Protein AF-A0A971KI32-F1 (afdb_monomer)

Secondary structure (DSSP, 8-state):
--SSPPPP--------GGGHHHHHHHHHHH----------S-TTTSTTTSTTHHHHHHHHHHHHHHHHHHHHHHTTPPPPPGGG--GGG-----HHHHHHHHHHHHHHHHHHHHHHHHHHHHHHHHHHHHHHHHTT-GGGEEEEEE---TTHHHHHHHHHTTS-EEEEEETTEEEEEEE--

Sequence (181 aa):
MSLFTVPMRLLTAVVLEQNSSLVVQELLKLGAMDFIHVETLAPEMAAQLAKRTSTLESAKLGELRTRIEALYRQAGFPPPGSKQLDLNNLHELDVHQISNKLDTLYDDLQRLRDRQKNLSQSMLSYNELLQYARDGKMQYLDIRVGRTEGGQIETLKSRLTSYAHVLIERSNGAIVLTLRR

Structure (mmCIF, N/CA/C/O backbone):
data_AF-A0A971KI32-F1
#
_entry.id   AF-A0A971KI32-F1
#
loop_
_atom_site.group_PDB
_atom_site.id
_atom_site.type_symbol
_atom_site.label_atom_id
_atom_site.label_alt_id
_atom_site.label_comp_id
_atom_site.label_asym_id
_atom_site.label_entity_id
_atom_site.label_seq_id
_atom_site.pdbx_PDB_ins_code
_atom_site.Cartn_x
_atom_site.Cartn_y
_atom_site.Cartn_z
_atom_site.occupancy
_atom_site.B_iso_or_equiv
_atom_site.auth_seq_id
_atom_site.auth_comp_id
_atom_site.auth_asym_id
_atom_site.auth_atom_id
_atom_site.pdbx_PDB_model_num
ATOM 1 N N . MET A 1 1 ? -42.189 -8.923 14.653 1.00 42.94 1 MET A N 1
ATOM 2 C CA . MET A 1 1 ? -41.992 -7.573 14.086 1.00 42.94 1 MET A CA 1
ATOM 3 C C . MET A 1 1 ? -42.902 -6.617 14.835 1.00 42.94 1 MET A C 1
ATOM 5 O O . MET A 1 1 ? -44.111 -6.768 14.722 1.00 42.94 1 MET A O 1
ATOM 9 N N . SER A 1 2 ? -42.358 -5.705 15.644 1.00 47.12 2 SER A N 1
ATOM 10 C CA . SER A 1 2 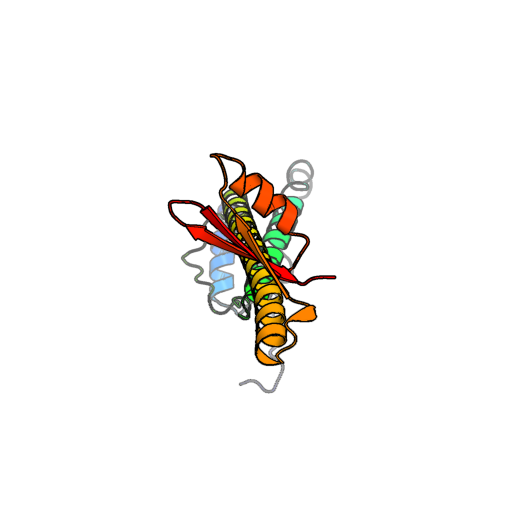? -43.158 -4.639 16.254 1.00 47.12 2 SER A CA 1
ATOM 11 C C . SER A 1 2 ? -43.150 -3.428 15.321 1.00 47.12 2 SER A C 1
ATOM 13 O O . SER A 1 2 ? -42.102 -2.862 15.036 1.00 47.12 2 SER A O 1
ATOM 15 N N . LEU A 1 3 ? -44.328 -3.040 14.834 1.00 61.25 3 LEU A N 1
ATOM 16 C CA . LEU A 1 3 ? -44.551 -1.774 14.121 1.00 61.25 3 LEU A CA 1
ATOM 17 C C . LEU A 1 3 ? -44.588 -0.559 15.075 1.00 61.25 3 LEU A C 1
ATOM 19 O O . LEU A 1 3 ? -44.774 0.569 14.633 1.00 61.25 3 LEU A O 1
ATOM 23 N N . PHE A 1 4 ? -44.400 -0.794 16.377 1.00 66.81 4 PHE A N 1
ATOM 24 C CA . PHE A 1 4 ? -44.429 0.195 17.450 1.00 66.81 4 PHE A CA 1
ATOM 25 C C . PHE A 1 4 ? -43.118 0.164 18.241 1.00 66.81 4 PHE A C 1
ATOM 27 O O . PHE A 1 4 ? -42.483 -0.892 18.360 1.00 66.81 4 PHE A O 1
ATOM 34 N N . THR A 1 5 ? -42.719 1.317 18.781 1.00 74.25 5 THR A N 1
ATOM 35 C CA . THR A 1 5 ? -41.583 1.431 19.701 1.00 74.25 5 THR A CA 1
ATOM 36 C C . THR A 1 5 ? -41.847 0.584 20.948 1.00 74.25 5 THR A C 1
ATOM 38 O O . THR A 1 5 ? -42.912 0.657 21.559 1.00 74.25 5 THR A O 1
ATOM 41 N N . VAL A 1 6 ? -40.884 -0.263 21.314 1.00 77.75 6 VAL A N 1
ATOM 42 C CA . VAL A 1 6 ? -40.950 -1.061 22.547 1.00 77.75 6 VAL A CA 1
ATOM 43 C C . VAL A 1 6 ? -40.467 -0.179 23.705 1.00 77.75 6 VAL A C 1
ATOM 45 O O . VAL A 1 6 ? -39.445 0.493 23.549 1.00 77.75 6 VAL A O 1
ATOM 48 N N . PRO A 1 7 ? -41.160 -0.144 24.859 1.00 78.25 7 PRO A N 1
ATOM 49 C CA . PRO A 1 7 ? -40.711 0.641 26.004 1.00 78.25 7 PRO A CA 1
ATOM 50 C C . PRO A 1 7 ? -39.359 0.122 26.513 1.00 78.25 7 PRO A C 1
ATOM 52 O O . PRO A 1 7 ? -39.253 -1.021 26.959 1.00 78.25 7 PRO A O 1
ATOM 55 N N . MET A 1 8 ? -38.326 0.966 26.456 1.00 80.69 8 MET A N 1
ATOM 56 C CA . MET A 1 8 ? -37.011 0.654 27.017 1.00 80.69 8 MET A CA 1
ATOM 57 C C . MET A 1 8 ? -37.027 0.767 28.544 1.00 80.69 8 MET A C 1
ATOM 59 O O . MET A 1 8 ? -37.702 1.628 29.110 1.00 80.69 8 MET A O 1
ATOM 63 N N . ARG A 1 9 ? -36.270 -0.101 29.222 1.00 80.50 9 ARG A N 1
ATOM 64 C CA . ARG A 1 9 ? -36.059 -0.048 30.675 1.00 80.50 9 ARG A CA 1
ATOM 65 C C . ARG A 1 9 ? -34.594 0.249 30.954 1.00 80.50 9 ARG A C 1
ATOM 67 O O . ARG A 1 9 ? -33.723 -0.417 30.401 1.00 80.50 9 ARG A O 1
ATOM 74 N N . LEU A 1 10 ? -34.338 1.220 31.826 1.00 77.12 10 LEU A N 1
ATOM 75 C CA . LEU A 1 10 ? -32.996 1.476 32.334 1.00 77.12 10 LEU A CA 1
ATOM 76 C C . LEU A 1 10 ? -32.614 0.347 33.299 1.00 77.12 10 LEU A C 1
ATOM 78 O O . LEU A 1 10 ? -33.337 0.082 34.260 1.00 77.12 10 LEU A O 1
ATOM 82 N N . LEU A 1 11 ? -31.492 -0.313 33.029 1.00 75.81 11 LEU A N 1
ATOM 83 C CA . LEU A 1 11 ? -30.906 -1.320 33.906 1.00 75.81 11 LEU A CA 1
ATOM 84 C C . LEU A 1 11 ? -29.580 -0.784 34.437 1.00 75.81 11 LEU A C 1
ATOM 86 O O . LEU A 1 11 ? -28.717 -0.388 33.656 1.00 75.81 11 LEU A O 1
ATOM 90 N N . THR A 1 12 ? -29.417 -0.809 35.756 1.00 74.06 12 THR A N 1
ATOM 91 C CA . THR A 1 12 ? -28.159 -0.463 36.422 1.00 74.06 12 THR A CA 1
ATOM 92 C C . THR A 1 12 ? -27.617 -1.717 37.089 1.00 74.06 12 THR A C 1
ATOM 94 O O . THR A 1 12 ? -28.310 -2.334 37.898 1.00 74.06 12 THR A O 1
ATOM 97 N N . ALA A 1 13 ? -26.389 -2.100 36.750 1.00 74.44 13 ALA A N 1
ATOM 98 C CA . ALA A 1 13 ? -25.694 -3.231 37.353 1.00 74.44 13 ALA A CA 1
ATOM 99 C C . ALA A 1 13 ? -24.404 -2.744 38.017 1.00 74.44 13 ALA A C 1
ATOM 101 O O . ALA A 1 13 ? -23.663 -1.955 37.434 1.00 74.44 13 ALA A O 1
ATOM 102 N N . VAL A 1 14 ? -24.133 -3.227 39.229 1.00 77.69 14 VAL A N 1
ATOM 103 C CA . VAL A 1 14 ? -22.856 -3.012 39.917 1.00 77.69 14 VAL A CA 1
ATOM 104 C C . VAL A 1 14 ? -22.048 -4.289 39.769 1.00 77.69 14 VAL A C 1
ATOM 106 O O . VAL A 1 14 ? -22.490 -5.360 40.183 1.00 77.69 14 VAL A O 1
ATOM 109 N N . VAL A 1 15 ? -20.881 -4.180 39.145 1.00 78.06 15 VAL A N 1
ATOM 110 C CA . VAL A 1 15 ? -20.019 -5.321 38.832 1.00 78.06 15 VAL A CA 1
ATOM 111 C C . VAL A 1 15 ? -18.657 -5.084 39.469 1.00 78.06 15 VAL A C 1
ATOM 113 O O . VAL A 1 15 ? -18.149 -3.965 39.462 1.00 78.06 15 VAL A O 1
ATOM 116 N N . LEU A 1 16 ? -18.064 -6.141 40.023 1.00 77.81 16 LEU A N 1
ATOM 117 C CA . LEU A 1 16 ? -16.678 -6.111 40.482 1.00 77.81 16 LEU A CA 1
ATOM 118 C C . LEU A 1 16 ? -15.744 -5.910 39.283 1.00 77.81 16 LEU A C 1
ATOM 120 O O . LEU A 1 16 ? -15.938 -6.535 38.242 1.00 77.81 16 LEU A O 1
ATOM 124 N N . GLU A 1 17 ? -14.702 -5.096 39.441 1.00 70.31 17 GLU A N 1
ATOM 125 C CA . GLU A 1 17 ? -13.771 -4.741 38.359 1.00 70.31 17 GLU A CA 1
ATOM 126 C C . GLU A 1 17 ? -13.158 -5.974 37.669 1.00 70.31 17 GLU A C 1
ATOM 128 O O . GLU A 1 17 ? -13.101 -6.035 36.443 1.00 70.31 17 GLU A O 1
ATOM 133 N N . GLN A 1 18 ? -12.837 -7.014 38.446 1.00 75.38 18 GLN A N 1
ATOM 134 C CA . GLN A 1 18 ? -12.298 -8.297 37.966 1.00 75.38 18 GLN A CA 1
ATOM 135 C C . GLN A 1 18 ? -13.237 -9.037 36.998 1.00 75.38 18 GLN A C 1
ATOM 137 O O . GLN A 1 18 ? -12.776 -9.765 36.125 1.00 75.38 18 GLN A O 1
ATOM 142 N N . ASN A 1 19 ? -14.550 -8.835 37.136 1.00 77.75 19 ASN A N 1
ATOM 143 C CA . ASN A 1 19 ? -15.576 -9.497 36.328 1.00 77.75 19 ASN A CA 1
ATOM 144 C C . ASN A 1 19 ? -16.170 -8.567 35.259 1.00 77.75 19 ASN A C 1
ATOM 146 O O . ASN A 1 19 ? -17.078 -8.971 34.533 1.00 77.75 19 ASN A O 1
ATOM 150 N N . SER A 1 20 ? -15.684 -7.327 35.158 1.00 74.62 20 SER A N 1
ATOM 151 C CA . SER A 1 20 ? -16.213 -6.322 34.231 1.00 74.62 20 SER A CA 1
ATOM 152 C C . SER A 1 20 ? -16.124 -6.777 32.770 1.00 74.62 20 SER A C 1
ATOM 154 O O . SER A 1 20 ? -17.117 -6.711 32.048 1.00 74.62 20 SER A O 1
ATOM 156 N N . SER A 1 21 ? -14.976 -7.316 32.352 1.00 71.38 21 SER A N 1
ATOM 157 C CA . SER A 1 21 ? -14.732 -7.804 30.989 1.00 71.38 21 SER A CA 1
ATOM 158 C C . SER A 1 21 ? -15.668 -8.953 30.606 1.00 71.38 21 SER A C 1
ATOM 160 O O . SER A 1 21 ? -16.275 -8.920 29.537 1.00 71.38 21 SER A O 1
ATOM 162 N N . LEU A 1 22 ? -15.845 -9.928 31.502 1.00 79.31 22 LEU A N 1
ATOM 163 C CA . LEU A 1 22 ? -16.739 -11.072 31.303 1.00 79.31 22 LEU A CA 1
ATOM 164 C C . LEU A 1 22 ? -18.202 -10.638 31.184 1.00 79.31 22 LEU A C 1
ATOM 166 O O . LEU A 1 22 ? -18.913 -11.089 30.287 1.00 79.31 22 LEU A O 1
ATOM 170 N N . VAL A 1 23 ? -18.653 -9.727 32.052 1.00 78.69 23 VAL A N 1
ATOM 171 C CA . VAL A 1 23 ? -20.031 -9.223 32.006 1.00 78.69 23 VAL A CA 1
ATOM 172 C C . VAL A 1 23 ? -20.277 -8.431 30.724 1.00 78.69 23 VAL A C 1
ATOM 174 O O . VAL A 1 23 ? -21.298 -8.637 30.073 1.00 78.69 23 VAL A O 1
ATOM 177 N N . VAL A 1 24 ? -19.336 -7.580 30.305 1.00 76.44 24 VAL A N 1
ATOM 178 C CA . VAL A 1 24 ? -19.445 -6.847 29.034 1.00 76.44 24 VAL A CA 1
ATOM 179 C C . VAL A 1 24 ? -19.527 -7.809 27.845 1.00 76.44 24 VAL A C 1
ATOM 181 O O . VAL A 1 24 ? -20.364 -7.605 26.969 1.00 76.44 24 VAL A O 1
ATOM 184 N N . GLN A 1 25 ? -18.728 -8.881 27.820 1.00 76.62 25 GLN A N 1
ATOM 185 C CA . GLN A 1 25 ? -18.785 -9.888 26.754 1.00 76.62 25 GLN A CA 1
ATOM 186 C C . GLN A 1 25 ? -20.151 -10.583 26.671 1.00 76.62 25 GLN A C 1
ATOM 188 O O . GLN A 1 25 ? -20.711 -10.688 25.580 1.00 76.62 25 GLN A O 1
ATOM 193 N N . GLU A 1 26 ? -20.712 -11.028 27.797 1.00 78.19 26 GLU A N 1
ATOM 194 C CA . GLU A 1 26 ? -22.030 -11.682 27.821 1.00 78.19 26 GLU A CA 1
ATOM 195 C C . GLU A 1 26 ? -23.165 -10.719 27.438 1.00 78.19 26 GLU A C 1
ATOM 197 O O . GLU A 1 26 ? -24.076 -11.080 26.691 1.00 78.19 26 GLU A O 1
ATOM 202 N N . LEU A 1 27 ? -23.082 -9.457 27.863 1.00 78.12 27 LEU A N 1
ATOM 203 C CA . LEU A 1 27 ? -24.038 -8.425 27.460 1.00 78.12 27 LEU A CA 1
ATOM 204 C C . LEU A 1 27 ? -23.955 -8.107 25.958 1.00 78.12 27 LEU A C 1
ATOM 206 O O . LEU A 1 27 ? -24.989 -7.940 25.309 1.00 78.12 27 LEU A O 1
ATOM 210 N N . LEU A 1 28 ? -22.748 -8.082 25.382 1.00 76.19 28 LEU A N 1
ATOM 211 C CA . LEU A 1 28 ? -22.549 -7.928 23.938 1.00 76.19 28 LEU A CA 1
ATOM 212 C C . LEU A 1 28 ? -23.091 -9.132 23.149 1.00 76.19 28 LEU A C 1
ATOM 214 O O . LEU A 1 28 ? -23.693 -8.923 22.096 1.00 76.19 28 LEU A O 1
ATOM 218 N N . LYS A 1 29 ? -22.949 -10.370 23.657 1.00 75.69 29 LYS A N 1
ATOM 219 C CA . LYS A 1 29 ? -23.528 -11.585 23.038 1.00 75.69 29 LYS A CA 1
ATOM 220 C C . LYS A 1 29 ? -25.048 -11.513 22.935 1.00 75.69 29 LYS A C 1
ATOM 222 O O . LYS A 1 29 ? -25.615 -11.929 21.928 1.00 75.69 29 LYS A O 1
ATOM 227 N N . LEU A 1 30 ? -25.704 -10.993 23.972 1.00 77.19 30 LEU A N 1
ATOM 228 C CA . LEU A 1 30 ? -27.160 -10.857 24.005 1.00 77.19 30 LEU A CA 1
ATOM 229 C C . LEU A 1 30 ? -27.674 -9.847 22.969 1.00 77.19 30 LEU A C 1
ATOM 231 O O . LEU A 1 30 ? -28.834 -9.939 22.572 1.00 77.19 30 LEU A O 1
ATOM 235 N N . GLY A 1 31 ? -26.836 -8.896 22.530 1.00 67.38 31 GLY A N 1
ATOM 236 C CA . GLY A 1 31 ? -27.147 -7.952 21.448 1.00 67.38 31 GLY A CA 1
ATOM 237 C C . GLY A 1 31 ? -28.381 -7.074 21.694 1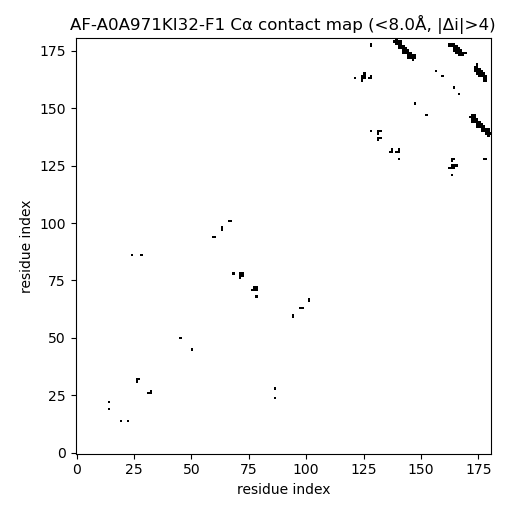.00 67.38 31 GLY A C 1
ATOM 238 O O . GLY A 1 31 ? -28.895 -6.463 20.761 1.00 67.38 31 GLY A O 1
ATOM 239 N N . ALA A 1 32 ? -28.881 -7.043 22.932 1.00 63.09 32 ALA A N 1
ATOM 240 C CA . ALA A 1 32 ? -30.169 -6.463 23.306 1.00 63.09 32 ALA A CA 1
ATOM 241 C C . ALA A 1 32 ? -30.038 -5.167 24.122 1.00 63.09 32 ALA A C 1
ATOM 243 O O . ALA A 1 32 ? -31.047 -4.630 24.577 1.00 63.09 32 ALA A O 1
ATOM 244 N N . MET A 1 33 ? -28.812 -4.682 24.345 1.00 62.38 33 MET A N 1
ATOM 245 C CA . MET A 1 33 ? -28.546 -3.516 25.185 1.00 62.38 33 MET A CA 1
ATOM 246 C C . MET A 1 33 ? -27.767 -2.442 24.428 1.00 62.38 33 MET A C 1
ATOM 248 O O . MET A 1 33 ? -26.673 -2.697 23.932 1.00 62.38 33 MET A O 1
ATOM 252 N N . ASP A 1 34 ? -28.316 -1.228 24.416 1.00 58.03 34 ASP A N 1
ATOM 253 C CA . ASP A 1 34 ? -27.561 -0.011 24.130 1.00 58.03 34 ASP A CA 1
ATOM 254 C C . ASP A 1 34 ? -26.848 0.421 25.419 1.00 58.03 34 ASP A C 1
ATOM 256 O O . ASP A 1 34 ? -27.488 0.718 26.431 1.00 58.03 34 ASP A O 1
ATOM 260 N N . PHE A 1 35 ? -25.513 0.427 25.414 1.00 60.97 35 PHE A N 1
ATOM 261 C CA . PHE A 1 35 ? -24.726 0.902 26.553 1.00 60.97 35 PHE A CA 1
ATOM 262 C C . PHE A 1 35 ? -24.798 2.430 26.618 1.00 60.97 35 PHE A C 1
ATOM 264 O O . PHE A 1 35 ? -24.211 3.121 25.789 1.00 60.97 35 PHE A O 1
ATOM 271 N N . ILE A 1 36 ? -25.526 2.959 27.605 1.00 52.72 36 ILE A N 1
ATOM 272 C CA . ILE A 1 36 ? -25.778 4.403 27.715 1.00 52.72 36 ILE A CA 1
ATOM 273 C C . ILE A 1 36 ? -24.576 5.130 28.337 1.00 52.72 36 ILE A C 1
ATOM 275 O O . ILE A 1 36 ? -24.215 6.209 27.879 1.00 52.72 36 ILE A O 1
ATOM 279 N N . HIS A 1 37 ? -23.916 4.549 29.339 1.00 49.88 37 HIS A N 1
ATOM 280 C CA . HIS A 1 37 ? -22.693 5.085 29.940 1.00 49.88 37 HIS A CA 1
ATOM 281 C C . HIS A 1 37 ? -22.181 4.086 30.989 1.00 49.88 37 HIS A C 1
ATOM 283 O O . HIS A 1 37 ? -22.996 3.493 31.694 1.00 49.88 37 HIS A O 1
ATOM 289 N N . VAL A 1 38 ? -20.866 3.892 31.115 1.00 54.53 38 VAL A N 1
ATOM 290 C CA . VAL A 1 38 ? -20.267 3.125 32.222 1.00 54.53 38 VAL A CA 1
ATOM 291 C C . VAL A 1 38 ? -19.504 4.113 33.096 1.00 54.53 38 VAL A C 1
ATOM 293 O O . VAL A 1 38 ? -18.479 4.640 32.671 1.00 54.53 38 VAL A O 1
ATOM 296 N N . GLU A 1 39 ? -20.012 4.375 34.299 1.00 53.75 39 GLU A N 1
ATOM 297 C CA . GLU A 1 39 ? -19.326 5.182 35.311 1.00 53.75 39 GLU A CA 1
ATOM 298 C C . GLU A 1 39 ? -18.775 4.275 36.412 1.00 53.75 39 GLU A C 1
ATOM 300 O O . GLU A 1 39 ? -19.474 3.416 36.950 1.00 53.75 39 GLU A O 1
ATOM 305 N N . THR A 1 40 ? -17.507 4.470 36.762 1.00 53.44 40 THR A N 1
ATOM 306 C CA . THR A 1 40 ? -16.872 3.828 37.911 1.00 53.44 40 THR A CA 1
ATOM 307 C C . THR A 1 40 ? -17.067 4.708 39.148 1.00 53.44 40 THR A C 1
ATOM 309 O O . THR A 1 40 ? -16.601 5.845 39.215 1.00 53.44 40 THR A O 1
ATOM 312 N N . LEU A 1 41 ? -17.784 4.203 40.153 1.00 47.06 41 LEU A N 1
ATOM 313 C CA . LEU A 1 41 ? -18.027 4.923 41.407 1.00 47.06 41 LEU A CA 1
ATOM 314 C C . LEU A 1 41 ? -16.819 4.814 42.357 1.00 47.06 41 LEU A C 1
ATOM 316 O O . LEU A 1 41 ? -16.725 3.864 43.126 1.00 47.06 41 LEU A O 1
ATOM 320 N N . ALA A 1 42 ? -15.903 5.790 42.294 1.00 52.91 42 ALA A N 1
ATOM 321 C CA . ALA A 1 42 ? -15.514 6.678 43.408 1.00 52.91 42 ALA A CA 1
ATOM 322 C C . ALA A 1 42 ? -14.287 7.560 43.039 1.00 52.91 42 ALA A C 1
ATOM 324 O O . ALA A 1 42 ? -13.344 7.082 42.406 1.00 52.91 42 ALA A O 1
ATOM 325 N N . PRO A 1 43 ? -14.255 8.850 43.436 1.00 50.12 43 PRO A N 1
ATOM 326 C CA . PRO A 1 43 ? -13.596 9.905 42.652 1.00 50.12 43 PRO A CA 1
ATOM 327 C C . PRO A 1 43 ? -12.159 10.268 43.075 1.00 50.12 43 PRO A C 1
ATOM 329 O O . PRO A 1 43 ? -11.479 10.980 42.339 1.00 50.12 43 PRO A O 1
ATOM 332 N N . GLU A 1 44 ? -11.670 9.809 44.231 1.00 51.12 44 GLU A N 1
ATOM 333 C CA . GLU A 1 44 ? -10.416 10.329 44.812 1.00 51.12 44 GLU A CA 1
ATOM 334 C C . GLU A 1 44 ? -9.160 9.524 44.434 1.00 51.12 44 GLU A C 1
ATOM 336 O O . GLU A 1 44 ? -8.094 10.109 44.251 1.00 51.12 44 GLU A O 1
ATOM 341 N N . MET A 1 45 ? -9.262 8.206 44.219 1.00 48.22 45 MET A N 1
ATOM 342 C CA . MET A 1 45 ? -8.102 7.363 43.866 1.00 48.22 45 MET A CA 1
ATOM 343 C C . MET A 1 45 ? -7.909 7.155 42.351 1.00 48.22 45 MET A C 1
ATOM 345 O O . MET A 1 45 ? -6.805 6.851 41.905 1.00 48.22 45 MET A O 1
ATOM 349 N N . ALA A 1 46 ? -8.939 7.393 41.532 1.00 46.75 46 ALA A N 1
ATOM 350 C CA . ALA A 1 46 ? -8.874 7.273 40.069 1.00 46.75 46 ALA A CA 1
ATOM 351 C C . ALA A 1 46 ? -8.223 8.491 39.375 1.00 46.75 46 ALA A C 1
ATOM 353 O O . ALA A 1 46 ? -7.727 8.393 38.248 1.00 46.75 46 ALA A O 1
ATOM 354 N N . ALA A 1 47 ? -8.194 9.648 40.046 1.00 48.16 47 ALA A N 1
ATOM 355 C CA . ALA A 1 47 ? -7.748 10.914 39.466 1.00 48.16 47 ALA A CA 1
ATOM 356 C C . ALA A 1 47 ? -6.232 10.991 39.197 1.00 48.16 47 ALA A C 1
ATOM 358 O O . ALA A 1 47 ? -5.819 11.743 38.315 1.00 48.16 47 ALA A O 1
ATOM 359 N N . GLN A 1 48 ? -5.407 10.214 39.909 1.00 49.19 48 GLN A N 1
ATOM 360 C CA . GLN A 1 48 ? -3.945 10.258 39.757 1.00 49.19 48 GLN A CA 1
ATOM 361 C C . GLN A 1 48 ? -3.375 9.196 38.801 1.00 49.19 48 GLN A C 1
ATOM 363 O O . GLN A 1 48 ? -2.252 9.366 38.335 1.00 49.19 48 GLN A O 1
ATOM 368 N N . LEU A 1 49 ? -4.135 8.149 38.444 1.00 49.28 49 LEU A N 1
ATOM 369 C CA . LEU A 1 49 ? -3.624 7.034 37.626 1.00 49.28 49 LEU A CA 1
ATOM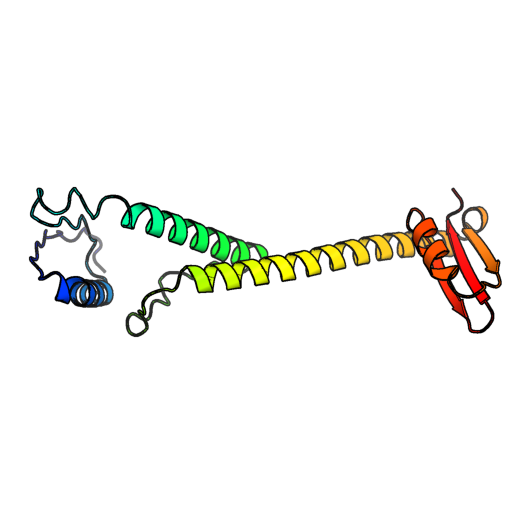 370 C C . LEU A 1 49 ? -4.392 6.756 36.317 1.00 49.28 49 LEU A C 1
ATOM 372 O O . LEU A 1 49 ? -3.768 6.322 35.355 1.00 49.28 49 LEU A O 1
ATOM 376 N N . ALA A 1 50 ? -5.697 7.043 36.204 1.00 47.91 50 ALA A N 1
ATOM 377 C CA . ALA A 1 50 ? -6.503 6.564 35.063 1.00 47.91 50 ALA A CA 1
ATOM 378 C C . ALA A 1 50 ? -6.695 7.570 33.904 1.00 47.91 50 ALA A C 1
ATOM 380 O O . ALA A 1 50 ? -7.115 7.194 32.811 1.00 47.91 50 ALA A O 1
ATOM 381 N N . LYS A 1 51 ? -6.388 8.861 34.094 1.00 48.03 51 LYS A N 1
ATOM 382 C CA . LYS A 1 51 ? -6.787 9.923 33.143 1.00 48.03 51 LYS A CA 1
ATOM 383 C C . LYS A 1 51 ? -5.884 10.095 31.909 1.00 48.03 51 LYS A C 1
ATOM 385 O O . LYS A 1 51 ? -6.184 10.936 31.065 1.00 48.03 51 LYS A O 1
ATOM 390 N N . ARG A 1 52 ? -4.786 9.337 31.785 1.00 46.75 52 ARG A N 1
ATOM 391 C CA . ARG A 1 52 ? -3.820 9.476 30.671 1.00 46.75 52 ARG A CA 1
ATOM 392 C C . ARG A 1 52 ? -3.689 8.253 29.762 1.00 46.75 52 ARG A C 1
ATOM 394 O O . ARG A 1 52 ? -3.296 8.425 28.614 1.00 46.75 52 ARG A O 1
ATOM 401 N N . THR A 1 53 ? -4.022 7.054 30.230 1.00 48.31 53 THR A N 1
ATOM 402 C CA . THR A 1 53 ? -3.765 5.808 29.487 1.00 48.31 53 THR A CA 1
ATOM 403 C C . THR A 1 53 ? -4.896 5.462 28.512 1.00 48.31 53 THR A C 1
ATOM 405 O O . THR A 1 53 ? -4.622 5.171 27.351 1.00 48.31 53 THR A O 1
ATOM 408 N N . SER A 1 54 ? -6.170 5.609 28.908 1.00 55.06 54 SER A N 1
ATOM 409 C CA . SER A 1 54 ? -7.302 5.169 28.067 1.00 55.06 54 SER A CA 1
ATOM 410 C C . SER A 1 54 ? -7.558 6.044 26.831 1.00 55.06 54 SER A C 1
ATOM 412 O O . SER A 1 54 ? -7.980 5.548 25.788 1.00 55.06 54 SER A O 1
ATOM 414 N N . THR A 1 55 ? -7.268 7.347 26.899 1.00 58.69 55 THR A N 1
ATOM 415 C CA . THR A 1 55 ? -7.445 8.270 25.765 1.00 58.69 55 THR A CA 1
ATOM 416 C C . THR A 1 55 ? -6.390 8.066 24.684 1.00 58.69 55 THR A C 1
ATOM 418 O O . THR A 1 55 ? -6.716 8.101 23.498 1.00 58.69 55 THR A O 1
ATOM 421 N N . LEU A 1 56 ? -5.138 7.810 25.077 1.00 60.34 56 LEU A N 1
ATOM 422 C CA . LEU A 1 56 ? -4.045 7.547 24.139 1.00 60.34 56 LEU A CA 1
ATOM 423 C C . LEU A 1 56 ? -4.210 6.195 23.437 1.00 60.34 56 LEU A C 1
ATOM 425 O O . LEU A 1 56 ? -3.966 6.103 22.235 1.00 60.34 56 LEU A O 1
ATOM 429 N N . GLU A 1 57 ? -4.651 5.160 24.149 1.00 67.75 57 GLU A N 1
ATOM 430 C CA . GLU A 1 57 ? -4.910 3.844 23.553 1.00 67.75 57 GLU A CA 1
ATOM 431 C C . GLU A 1 57 ? -6.118 3.867 22.610 1.00 67.75 57 GLU A C 1
ATOM 433 O O . GLU A 1 57 ? -6.030 3.354 21.495 1.00 67.75 57 GLU A O 1
ATOM 438 N N . SER A 1 58 ? -7.204 4.550 22.988 1.00 70.38 58 SER A N 1
ATOM 439 C CA . SER A 1 58 ? -8.377 4.722 22.120 1.00 70.38 58 SER A CA 1
ATOM 440 C C . SER A 1 58 ? -8.043 5.487 20.831 1.00 70.38 58 SER A C 1
ATOM 442 O O . SER A 1 58 ? -8.450 5.082 19.740 1.00 70.38 58 SER A O 1
ATOM 444 N N . ALA A 1 59 ? -7.226 6.543 20.922 1.00 77.12 59 ALA A N 1
ATOM 445 C CA .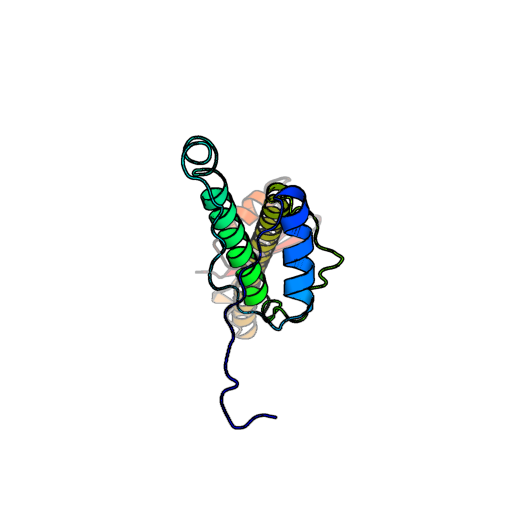 ALA A 1 59 ? -6.767 7.287 19.751 1.00 77.12 59 ALA A CA 1
ATOM 446 C C . ALA A 1 59 ? -5.924 6.416 18.802 1.00 77.12 59 ALA A C 1
ATOM 448 O O . ALA A 1 59 ? -6.157 6.426 17.592 1.00 77.12 59 ALA A O 1
ATOM 449 N N . LYS A 1 60 ? -4.999 5.611 19.345 1.00 79.75 60 LYS A N 1
ATOM 450 C CA . LYS A 1 60 ? -4.185 4.667 18.559 1.00 79.75 60 LYS A CA 1
ATOM 451 C C . LYS A 1 60 ? -5.038 3.596 17.879 1.00 79.75 60 LYS A C 1
ATOM 453 O O . LYS A 1 60 ? -4.820 3.295 16.710 1.00 79.75 60 LYS A O 1
ATOM 458 N N . LEU A 1 61 ? -6.031 3.042 18.576 1.00 82.56 61 LEU A N 1
ATOM 459 C CA . LEU A 1 61 ? -6.968 2.074 17.994 1.00 82.56 61 LEU A CA 1
ATOM 460 C C . LEU A 1 61 ? -7.807 2.696 16.872 1.00 82.56 61 LEU A C 1
ATOM 462 O O . LEU A 1 61 ? -8.018 2.063 15.836 1.00 82.56 61 LEU A O 1
ATOM 466 N N . GLY A 1 62 ? -8.244 3.945 17.048 1.00 84.06 62 GLY A N 1
ATOM 467 C CA . GLY A 1 62 ? -8.923 4.713 16.007 1.00 84.06 62 GLY A CA 1
ATOM 468 C C . GLY A 1 62 ? -8.052 4.906 14.766 1.00 84.06 62 GLY A C 1
ATOM 469 O O . GLY A 1 62 ? -8.521 4.690 13.649 1.00 84.06 62 GLY A O 1
ATOM 470 N N . GLU A 1 63 ? -6.776 5.245 14.946 1.00 86.38 63 GLU A N 1
ATOM 471 C CA . GLU A 1 63 ? -5.823 5.376 13.841 1.00 86.38 63 GLU A CA 1
ATOM 472 C C . GLU A 1 63 ? -5.568 4.039 13.128 1.00 86.38 63 GLU A C 1
ATOM 474 O O . GLU A 1 63 ? -5.611 3.968 11.900 1.00 86.38 63 GLU A O 1
ATOM 479 N N . LEU A 1 64 ? -5.361 2.948 13.871 1.00 87.31 64 LEU A N 1
ATOM 480 C CA . LEU A 1 64 ? -5.185 1.623 13.271 1.00 87.31 64 LEU A CA 1
ATOM 481 C C . LEU A 1 64 ? -6.413 1.211 12.459 1.00 87.31 64 LEU A C 1
ATOM 483 O O . LEU A 1 64 ? -6.281 0.697 11.347 1.00 87.31 64 LEU A O 1
ATOM 487 N N . ARG A 1 65 ? -7.612 1.481 12.980 1.00 87.94 65 ARG A N 1
ATOM 488 C CA . ARG A 1 65 ? -8.858 1.202 12.271 1.00 87.94 65 ARG A CA 1
ATOM 489 C C . ARG A 1 65 ? -8.947 1.985 10.964 1.00 87.94 65 ARG A C 1
ATOM 491 O O . ARG A 1 65 ? -9.250 1.387 9.935 1.00 87.94 65 ARG A O 1
ATOM 498 N N . THR A 1 66 ? -8.680 3.291 10.975 1.00 89.06 66 THR A N 1
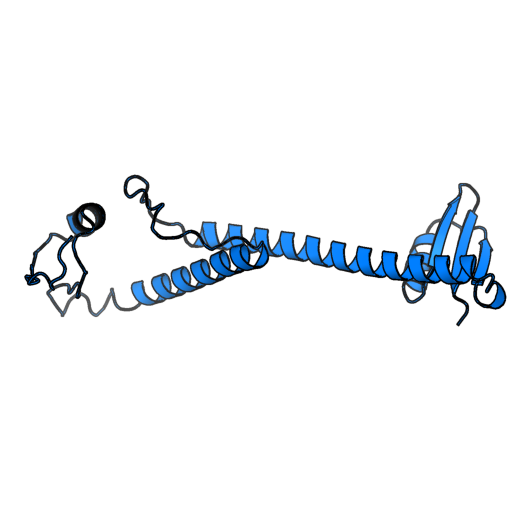ATOM 499 C CA . THR A 1 66 ? -8.754 4.102 9.748 1.00 89.06 66 THR A CA 1
ATOM 500 C C . THR A 1 66 ? -7.723 3.659 8.714 1.00 89.06 66 THR A C 1
ATOM 502 O O . THR A 1 66 ? -8.056 3.584 7.530 1.00 89.06 66 THR A O 1
ATOM 505 N N . ARG A 1 67 ? -6.512 3.278 9.143 1.00 90.75 67 ARG A N 1
ATOM 506 C CA . ARG A 1 67 ? -5.487 2.681 8.271 1.00 90.75 67 ARG A CA 1
ATOM 507 C C . ARG A 1 67 ? -5.961 1.367 7.642 1.00 90.75 67 ARG A C 1
ATOM 509 O O . ARG A 1 67 ? -5.886 1.211 6.425 1.00 90.75 67 ARG A O 1
ATOM 516 N N . ILE A 1 68 ? -6.515 0.448 8.435 1.00 89.75 68 ILE A N 1
ATOM 517 C CA . ILE A 1 68 ? -7.062 -0.821 7.926 1.00 89.75 68 ILE A CA 1
ATOM 518 C C . ILE A 1 68 ? -8.194 -0.555 6.929 1.00 89.75 68 ILE A C 1
ATOM 520 O O . ILE A 1 68 ? -8.176 -1.081 5.818 1.00 89.75 68 ILE A O 1
ATOM 524 N N . GLU A 1 69 ? -9.161 0.296 7.276 1.00 90.12 69 GLU A N 1
ATOM 525 C CA . GLU A 1 69 ? -10.268 0.641 6.379 1.00 90.12 69 GLU A CA 1
ATOM 526 C C . GLU A 1 69 ? -9.773 1.277 5.070 1.00 90.12 69 GLU A C 1
ATOM 528 O O . GLU A 1 69 ? -10.325 0.995 4.004 1.00 90.12 69 GLU A O 1
ATOM 533 N N . ALA A 1 70 ? -8.718 2.096 5.119 1.00 89.56 70 ALA A N 1
ATOM 534 C CA . ALA A 1 70 ? -8.102 2.672 3.928 1.00 89.56 70 ALA A CA 1
ATOM 535 C C . ALA A 1 70 ? -7.494 1.599 3.010 1.00 89.56 70 ALA A C 1
ATOM 537 O O . ALA A 1 70 ? -7.672 1.683 1.794 1.00 89.56 70 ALA A O 1
ATOM 538 N N . LEU A 1 71 ? -6.845 0.567 3.567 1.00 89.94 71 LEU A N 1
ATOM 539 C CA . LEU A 1 71 ? -6.330 -0.570 2.792 1.00 89.94 71 LEU A CA 1
ATOM 540 C C . LEU A 1 71 ? -7.457 -1.339 2.090 1.00 89.94 71 LEU A C 1
ATOM 542 O O . LEU A 1 71 ? -7.348 -1.629 0.898 1.00 89.94 71 LEU A O 1
ATOM 546 N N . TYR A 1 72 ? -8.564 -1.606 2.789 1.00 90.44 72 TYR A N 1
ATOM 547 C CA . TYR A 1 72 ? -9.742 -2.250 2.192 1.00 90.44 72 TYR A CA 1
ATOM 548 C C . TYR A 1 72 ? -10.306 -1.427 1.029 1.00 90.44 72 TYR A C 1
ATOM 550 O O . TYR A 1 72 ? -10.498 -1.956 -0.068 1.00 90.44 72 TYR A O 1
ATOM 558 N N . ARG A 1 73 ? -10.487 -0.114 1.231 1.00 89.00 73 ARG A N 1
ATOM 559 C CA . ARG A 1 73 ? -10.974 0.798 0.183 1.00 89.00 73 ARG A CA 1
ATOM 560 C C . ARG A 1 73 ? -10.043 0.833 -1.023 1.00 89.00 73 ARG A C 1
ATOM 562 O O . ARG A 1 73 ? -10.518 0.793 -2.152 1.00 89.00 73 ARG A O 1
ATOM 569 N N . GLN A 1 74 ? -8.732 0.881 -0.795 1.00 87.62 74 GLN A N 1
ATOM 570 C CA . 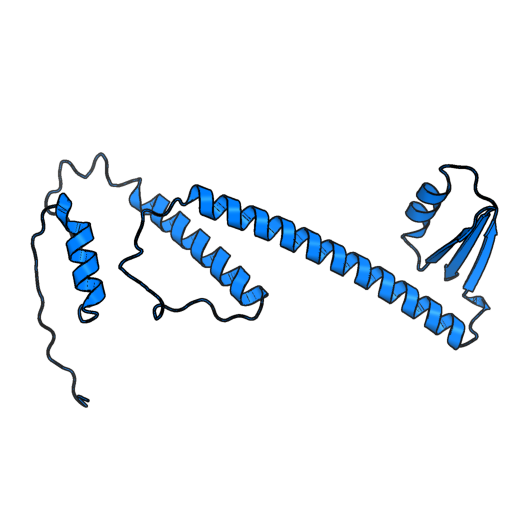GLN A 1 74 ? -7.740 0.862 -1.868 1.00 87.62 74 GLN A CA 1
ATOM 571 C C . GLN A 1 74 ? -7.802 -0.434 -2.686 1.00 87.62 74 GLN A C 1
ATOM 573 O O . GLN A 1 74 ? -7.620 -0.399 -3.900 1.00 87.62 74 GLN A O 1
ATOM 578 N N . ALA A 1 75 ? -8.058 -1.567 -2.034 1.00 86.88 75 ALA A N 1
ATOM 579 C CA . ALA A 1 75 ? -8.195 -2.862 -2.690 1.00 86.88 75 ALA A CA 1
ATOM 580 C C . ALA A 1 75 ? -9.580 -3.082 -3.337 1.00 86.88 75 ALA A C 1
ATOM 582 O O . ALA A 1 75 ? -9.789 -4.100 -3.991 1.00 86.88 75 ALA A O 1
ATOM 583 N N . GLY A 1 76 ? -10.523 -2.145 -3.175 1.00 88.81 76 GLY A N 1
ATOM 584 C CA . GLY A 1 76 ? -11.886 -2.259 -3.701 1.00 88.81 76 GLY A CA 1
ATOM 585 C C . GLY A 1 76 ? -12.791 -3.200 -2.902 1.00 88.81 76 GLY A C 1
ATOM 586 O O . GLY A 1 76 ? -13.862 -3.568 -3.382 1.00 88.81 76 GLY A O 1
ATOM 587 N N . PHE A 1 77 ? -12.391 -3.583 -1.687 1.00 87.81 77 PHE A N 1
ATOM 588 C CA . PHE A 1 77 ? -13.203 -4.404 -0.793 1.00 87.81 77 PHE A CA 1
ATOM 589 C C . PHE A 1 77 ? -13.963 -3.526 0.214 1.00 87.81 77 PHE A C 1
ATOM 591 O O . PHE A 1 77 ? -13.420 -2.531 0.705 1.00 87.81 77 PHE A O 1
ATOM 598 N N . PRO A 1 78 ? -15.212 -3.875 0.569 1.00 83.88 78 PRO A N 1
ATOM 599 C CA . PRO A 1 78 ? -15.896 -3.215 1.672 1.00 83.88 78 PRO A CA 1
ATOM 600 C C . PRO A 1 78 ? -15.172 -3.526 2.995 1.00 83.88 78 PRO A C 1
ATOM 602 O O . PRO A 1 78 ? -14.710 -4.656 3.177 1.00 83.88 78 PRO A O 1
ATOM 605 N N . PRO A 1 79 ? -15.066 -2.562 3.928 1.00 82.00 79 PRO A N 1
ATOM 606 C CA . PRO A 1 79 ? -14.475 -2.828 5.233 1.00 82.00 79 PRO A CA 1
ATOM 607 C C . PRO A 1 79 ? -15.302 -3.884 5.989 1.00 82.00 79 PRO A C 1
ATOM 609 O O . PRO A 1 79 ? -16.533 -3.904 5.858 1.00 82.00 79 PRO A O 1
ATOM 612 N N . PRO A 1 80 ? -14.658 -4.761 6.780 1.00 75.06 80 PRO A N 1
ATOM 613 C CA . PRO A 1 80 ? -15.357 -5.798 7.528 1.00 75.06 80 PRO A CA 1
ATOM 614 C C . PRO A 1 80 ? -16.334 -5.166 8.530 1.00 75.06 80 PRO A C 1
ATOM 616 O O . PRO A 1 80 ? -15.969 -4.300 9.324 1.00 75.06 80 PRO A O 1
ATOM 619 N N . GLY A 1 81 ? -17.602 -5.575 8.458 1.00 68.50 81 GLY A N 1
ATOM 620 C CA . GLY A 1 81 ? -18.662 -5.100 9.350 1.00 68.50 81 GLY A CA 1
ATOM 621 C C . GLY A 1 81 ? -18.743 -5.885 10.662 1.00 68.50 81 GLY A C 1
ATOM 622 O O . GLY A 1 81 ? -18.128 -6.936 10.824 1.00 68.50 81 GLY A O 1
ATOM 623 N N . SER A 1 82 ? -19.596 -5.427 11.580 1.00 64.25 82 SER A N 1
ATOM 624 C CA . SER A 1 82 ? -19.791 -6.029 12.911 1.00 64.25 82 SER A CA 1
ATOM 625 C C . SER A 1 82 ? -20.396 -7.444 12.913 1.00 64.25 82 SER A C 1
ATOM 627 O O . SER A 1 82 ? -20.469 -8.084 13.957 1.00 64.25 82 SER A O 1
ATOM 629 N N . LYS A 1 83 ? -20.815 -7.966 11.753 1.00 59.19 83 LYS A N 1
ATOM 630 C CA . LYS A 1 83 ? -21.457 -9.288 11.626 1.00 59.19 83 LYS A CA 1
ATOM 631 C C . LYS A 1 83 ? -20.511 -10.476 11.852 1.00 59.19 83 LYS A C 1
ATOM 633 O O . LYS A 1 83 ? -20.989 -11.598 11.951 1.00 59.19 83 LYS A O 1
ATOM 638 N N . GLN A 1 84 ? -19.201 -10.242 11.919 1.00 58.41 84 GLN A N 1
ATOM 639 C CA . GLN A 1 84 ? -18.168 -11.268 12.113 1.00 58.41 84 GLN A CA 1
ATOM 640 C C . GLN A 1 84 ? -17.480 -11.186 13.486 1.00 58.41 84 GLN A C 1
ATOM 642 O O . GLN A 1 84 ? -16.376 -11.701 13.646 1.00 58.41 84 GLN A O 1
ATOM 647 N N . LEU A 1 85 ? -18.094 -10.539 14.485 1.00 62.75 85 LEU A N 1
ATOM 648 C CA . LEU A 1 85 ? -17.553 -10.582 15.845 1.00 62.75 85 LEU A CA 1
ATOM 649 C C . LEU A 1 85 ? -17.806 -11.953 16.479 1.00 62.75 85 LEU A C 1
ATOM 651 O O . LEU A 1 85 ? -18.911 -12.249 16.927 1.00 62.75 85 LEU A O 1
ATOM 655 N N . ASP A 1 86 ? -16.757 -12.768 16.549 1.00 66.88 86 ASP A N 1
ATOM 656 C CA . ASP A 1 86 ? -16.716 -13.939 17.417 1.00 66.88 86 ASP A CA 1
ATOM 657 C C . ASP A 1 86 ? -16.160 -13.531 18.783 1.00 66.88 86 ASP A C 1
ATOM 659 O O . ASP A 1 86 ? -14.958 -13.323 18.966 1.00 66.88 86 ASP A O 1
ATOM 663 N N . LEU A 1 87 ? -17.066 -13.380 19.748 1.00 66.12 87 LEU A N 1
ATOM 664 C CA . LEU A 1 87 ? -16.739 -12.913 21.094 1.00 66.12 87 LEU A CA 1
ATOM 665 C C . LEU A 1 87 ? -15.903 -13.933 21.886 1.00 66.12 87 LEU A C 1
ATOM 667 O O . LEU A 1 87 ? -15.274 -13.560 22.870 1.00 66.12 87 LEU A O 1
ATOM 671 N N . ASN A 1 88 ? -15.841 -15.193 21.438 1.00 67.12 88 ASN A N 1
ATOM 672 C CA . ASN A 1 88 ? -15.011 -16.228 22.061 1.00 67.12 88 ASN A CA 1
ATOM 673 C C . ASN A 1 88 ? -13.517 -16.065 21.734 1.00 67.12 88 ASN A C 1
ATOM 675 O O . ASN A 1 88 ? -12.674 -16.632 22.419 1.00 67.12 88 ASN A O 1
ATOM 679 N N . ASN A 1 89 ? -13.192 -15.280 20.702 1.00 65.62 89 ASN A N 1
ATOM 680 C CA . ASN A 1 89 ? -11.827 -15.002 20.264 1.00 65.62 89 ASN A CA 1
ATOM 681 C C . ASN A 1 89 ? -11.322 -13.619 20.711 1.00 65.62 89 ASN A C 1
ATOM 683 O O . ASN A 1 89 ? -10.302 -13.146 20.200 1.00 65.62 89 ASN A O 1
ATOM 687 N N . LEU A 1 90 ? -11.994 -12.965 21.669 1.00 65.44 90 LEU A N 1
ATOM 688 C CA . LEU A 1 90 ? -11.497 -11.724 22.264 1.00 65.44 90 LEU A CA 1
ATOM 689 C C . LEU A 1 90 ? -10.227 -12.002 23.078 1.00 65.44 90 LEU A C 1
ATOM 691 O O . LEU A 1 90 ? -10.285 -12.537 24.181 1.00 65.44 90 LEU A O 1
ATOM 695 N N . HIS A 1 91 ? -9.090 -11.590 22.533 1.00 66.19 91 HIS A N 1
ATOM 696 C CA . HIS A 1 91 ? -7.805 -11.569 23.223 1.00 66.19 91 HIS A CA 1
ATOM 697 C C . HIS A 1 91 ? -7.337 -10.121 23.363 1.00 66.19 91 HIS A C 1
ATOM 699 O O . HIS A 1 91 ? -7.770 -9.247 22.605 1.00 66.19 91 HIS A O 1
ATOM 705 N N . GLU A 1 92 ? -6.448 -9.864 24.322 1.00 67.94 92 GLU A N 1
ATOM 706 C CA . GLU A 1 92 ? -5.785 -8.565 24.422 1.00 67.94 92 GLU A CA 1
ATOM 707 C C . GLU A 1 92 ? -5.055 -8.252 23.112 1.00 67.94 92 GLU A C 1
ATOM 709 O O . GLU A 1 92 ? -4.277 -9.051 22.586 1.00 67.94 92 GLU A O 1
ATOM 714 N N . LEU A 1 93 ? -5.371 -7.087 22.550 1.00 72.25 93 LEU A N 1
ATOM 715 C CA . LEU A 1 93 ? -4.853 -6.666 21.263 1.00 72.25 93 LEU A CA 1
ATOM 716 C C . LEU A 1 93 ? -3.465 -6.045 21.448 1.00 72.25 93 LEU A C 1
ATOM 718 O O . LEU A 1 93 ? -3.341 -4.964 22.021 1.00 72.25 93 LEU A O 1
ATOM 722 N N . ASP A 1 94 ? -2.428 -6.675 20.898 1.00 80.69 94 ASP A N 1
ATOM 723 C CA . ASP A 1 94 ? -1.107 -6.048 20.820 1.00 80.69 94 ASP A CA 1
ATOM 724 C C . ASP A 1 94 ? -1.085 -4.997 19.694 1.00 80.69 94 ASP A C 1
ATOM 726 O O . ASP A 1 94 ? -0.850 -5.281 18.513 1.00 80.69 94 ASP A O 1
ATOM 730 N N . VAL A 1 95 ? -1.351 -3.751 20.088 1.00 80.50 95 VAL A N 1
ATOM 731 C CA . VAL A 1 95 ? -1.376 -2.564 19.220 1.00 80.50 95 VAL A CA 1
ATOM 732 C C . VAL A 1 95 ? -0.050 -2.385 18.470 1.00 80.50 95 VAL A C 1
ATOM 734 O O . VAL A 1 95 ? -0.052 -1.995 17.300 1.00 80.50 95 VAL A O 1
ATOM 737 N N . HIS A 1 96 ? 1.084 -2.695 19.105 1.00 82.69 96 HIS A N 1
ATOM 738 C CA . HIS A 1 96 ? 2.405 -2.513 18.505 1.00 82.69 96 HIS A CA 1
ATOM 739 C C . HIS A 1 96 ? 2.666 -3.533 17.399 1.00 82.69 96 HIS A C 1
ATOM 741 O O . HIS A 1 96 ? 3.120 -3.163 16.314 1.00 82.69 96 HIS A O 1
ATOM 747 N N . GLN A 1 97 ? 2.326 -4.802 17.629 1.00 85.62 97 GLN A N 1
ATOM 748 C CA . GLN A 1 97 ? 2.465 -5.834 16.601 1.00 85.62 97 GLN A CA 1
ATOM 749 C C . GLN A 1 97 ? 1.609 -5.548 15.367 1.00 85.62 97 GLN A C 1
ATOM 751 O O . GLN A 1 97 ? 2.060 -5.761 14.240 1.00 85.62 97 GLN A O 1
ATOM 756 N N . ILE A 1 98 ? 0.380 -5.067 15.562 1.00 85.81 98 ILE A N 1
ATOM 757 C CA . ILE A 1 98 ? -0.523 -4.745 14.451 1.00 85.81 98 ILE A CA 1
ATOM 758 C C . ILE A 1 98 ? -0.024 -3.529 13.679 1.00 85.81 98 ILE A C 1
ATOM 760 O O . ILE A 1 98 ? -0.023 -3.570 12.450 1.00 85.81 98 ILE A O 1
ATOM 764 N N . SER A 1 99 ? 0.450 -2.489 14.371 1.00 86.88 99 SER A N 1
ATOM 765 C CA . SER A 1 99 ? 1.059 -1.328 13.714 1.00 86.88 99 SER A CA 1
ATOM 766 C C . SER A 1 99 ? 2.222 -1.752 12.819 1.00 86.88 99 SER A C 1
ATOM 768 O O . SER A 1 99 ? 2.216 -1.438 11.635 1.00 86.88 99 SER A O 1
ATOM 770 N N . ASN A 1 100 ? 3.148 -2.562 13.342 1.00 89.75 100 ASN A N 1
ATOM 771 C CA . ASN A 1 100 ? 4.305 -3.027 12.576 1.00 89.75 100 ASN A CA 1
ATOM 772 C C . ASN A 1 100 ? 3.894 -3.821 11.327 1.00 89.75 100 ASN A C 1
ATOM 774 O O . ASN A 1 100 ? 4.476 -3.641 10.262 1.00 89.75 100 ASN A O 1
ATOM 778 N N . LYS A 1 101 ? 2.876 -4.686 11.436 1.00 89.94 101 LYS A N 1
ATOM 779 C CA . LYS A 1 101 ? 2.341 -5.430 10.283 1.00 89.94 101 LYS A CA 1
ATOM 780 C C . LYS A 1 101 ? 1.687 -4.518 9.246 1.00 89.94 101 LYS A C 1
ATOM 782 O O . LYS A 1 101 ? 1.745 -4.813 8.058 1.00 89.94 101 LYS A O 1
ATOM 787 N N . LEU A 1 102 ? 1.025 -3.445 9.674 1.00 90.88 102 LEU A N 1
ATOM 788 C CA . LEU A 1 102 ? 0.461 -2.472 8.742 1.00 90.88 102 LEU A CA 1
ATOM 789 C C . LEU A 1 102 ? 1.564 -1.697 8.032 1.00 90.88 102 LEU A C 1
ATOM 791 O O . LEU A 1 102 ? 1.487 -1.540 6.818 1.00 90.88 102 LEU A O 1
ATOM 795 N N . ASP A 1 103 ? 2.588 -1.259 8.758 1.00 91.12 103 ASP A N 1
ATOM 796 C CA . ASP A 1 103 ? 3.696 -0.503 8.179 1.00 91.12 103 ASP A CA 1
ATOM 797 C C . ASP A 1 103 ? 4.442 -1.339 7.121 1.00 91.12 103 ASP A C 1
ATOM 799 O O . ASP A 1 103 ? 4.669 -0.854 6.013 1.00 91.12 103 ASP A O 1
ATOM 803 N N . THR A 1 104 ? 4.692 -2.633 7.371 1.00 93.50 104 THR A N 1
ATOM 804 C CA . THR A 1 104 ? 5.288 -3.521 6.353 1.00 93.50 104 THR A CA 1
ATOM 805 C C . THR A 1 104 ? 4.395 -3.704 5.124 1.00 93.50 104 THR A C 1
ATOM 807 O O . THR A 1 104 ? 4.888 -3.692 3.996 1.00 93.50 104 THR A O 1
ATOM 810 N N . LEU A 1 105 ? 3.075 -3.829 5.309 1.00 92.38 105 LEU A N 1
ATOM 811 C CA . LEU A 1 105 ? 2.124 -3.903 4.195 1.00 92.38 105 LEU A CA 1
ATOM 812 C C . LEU A 1 105 ? 2.112 -2.615 3.363 1.00 92.38 105 LEU A C 1
ATOM 814 O O . LEU A 1 105 ? 2.029 -2.680 2.135 1.00 92.38 105 LEU A O 1
ATOM 818 N N . TYR A 1 106 ? 2.190 -1.450 4.008 1.00 91.31 106 TYR A N 1
ATOM 819 C CA . TYR A 1 106 ? 2.278 -0.166 3.314 1.00 91.31 106 TYR A CA 1
ATOM 820 C C . TYR A 1 106 ? 3.578 -0.036 2.520 1.00 91.31 106 TYR A C 1
ATOM 822 O O . TYR A 1 106 ? 3.529 0.400 1.367 1.00 91.31 106 TYR A O 1
ATOM 830 N N . ASP A 1 107 ? 4.707 -0.461 3.086 1.00 93.75 107 ASP A N 1
ATOM 831 C CA . ASP A 1 107 ? 6.001 -0.460 2.400 1.00 93.75 107 ASP A CA 1
ATOM 832 C C . ASP A 1 107 ? 5.981 -1.352 1.153 1.00 93.75 107 ASP A C 1
ATOM 834 O O . ASP A 1 107 ? 6.417 -0.943 0.071 1.00 93.75 107 ASP A O 1
ATOM 838 N N . ASP A 1 108 ? 5.424 -2.557 1.265 1.00 92.88 108 ASP A N 1
ATOM 839 C CA . ASP A 1 108 ? 5.309 -3.476 0.134 1.00 92.88 108 ASP A CA 1
ATOM 840 C C . ASP A 1 108 ? 4.341 -2.951 -0.935 1.00 92.88 108 ASP A C 1
ATOM 842 O O . ASP A 1 108 ? 4.643 -3.006 -2.133 1.00 92.88 108 ASP A O 1
ATOM 846 N N . LEU A 1 109 ? 3.215 -2.355 -0.530 1.00 91.81 109 LEU A N 1
ATOM 847 C CA . LEU A 1 109 ? 2.304 -1.675 -1.454 1.00 91.81 109 LEU A CA 1
ATOM 848 C C . LEU A 1 109 ? 2.985 -0.514 -2.177 1.00 91.81 109 LEU A C 1
ATOM 850 O O . LEU A 1 109 ? 2.775 -0.336 -3.379 1.00 91.81 109 LEU A O 1
ATOM 854 N N . GLN A 1 110 ? 3.798 0.270 -1.475 1.00 91.25 110 GLN A N 1
ATOM 855 C CA . GLN A 1 110 ? 4.515 1.390 -2.067 1.00 91.25 110 GLN A CA 1
ATOM 856 C C . GLN A 1 110 ? 5.533 0.904 -3.104 1.00 91.25 110 GLN A C 1
ATOM 858 O O . GLN A 1 1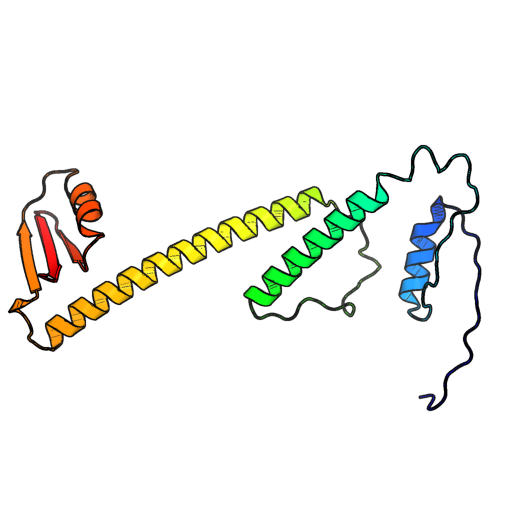10 ? 5.531 1.389 -4.236 1.00 91.25 110 GLN A O 1
ATOM 863 N N . ARG A 1 111 ? 6.310 -0.136 -2.782 1.00 94.50 111 ARG A N 1
ATOM 864 C CA . ARG A 1 111 ? 7.234 -0.780 -3.731 1.00 94.50 111 ARG A CA 1
ATOM 865 C C . ARG A 1 111 ? 6.520 -1.291 -4.980 1.00 94.50 111 ARG A C 1
ATOM 867 O O . ARG A 1 111 ? 7.023 -1.126 -6.093 1.00 94.50 111 ARG A O 1
ATOM 874 N N . LEU A 1 112 ? 5.345 -1.902 -4.816 1.00 92.69 112 LEU A N 1
ATOM 875 C CA . LEU A 1 112 ? 4.536 -2.370 -5.941 1.00 92.69 112 LEU A CA 1
ATOM 876 C C . LEU A 1 112 ? 4.036 -1.211 -6.808 1.00 92.69 112 LEU A C 1
ATOM 878 O O . LEU A 1 112 ? 4.138 -1.292 -8.033 1.00 92.69 112 LEU A O 1
ATOM 882 N N . ARG A 1 113 ? 3.553 -0.120 -6.200 1.00 91.69 113 ARG A N 1
ATOM 883 C CA . ARG A 1 113 ? 3.132 1.085 -6.934 1.00 91.69 113 ARG A CA 1
ATOM 884 C C . ARG A 1 113 ? 4.284 1.713 -7.707 1.00 91.69 113 ARG A C 1
ATOM 886 O O . ARG A 1 113 ? 4.103 2.065 -8.871 1.00 91.69 113 ARG A O 1
ATOM 893 N N . ASP A 1 114 ? 5.462 1.817 -7.102 1.00 93.56 114 ASP A N 1
ATOM 894 C CA . ASP A 1 114 ? 6.641 2.382 -7.761 1.00 93.56 114 ASP A CA 1
ATOM 895 C C . ASP A 1 114 ? 7.083 1.504 -8.939 1.00 93.56 114 ASP A C 1
ATOM 897 O O . ASP A 1 114 ? 7.340 2.004 -10.038 1.00 93.56 114 ASP A O 1
ATOM 901 N N . ARG A 1 115 ? 7.057 0.176 -8.769 1.00 93.94 115 ARG A N 1
ATOM 902 C CA . ARG A 1 115 ? 7.305 -0.768 -9.866 1.00 93.94 115 ARG A CA 1
ATOM 903 C C . ARG A 1 115 ? 6.270 -0.631 -10.984 1.00 93.94 115 ARG A C 1
ATOM 905 O O . ARG A 1 115 ? 6.647 -0.606 -12.154 1.00 93.94 115 ARG A O 1
ATOM 912 N N . GLN A 1 116 ? 4.986 -0.518 -10.646 1.00 93.12 116 GLN A N 1
ATOM 913 C CA . GLN A 1 116 ? 3.909 -0.328 -11.619 1.00 93.12 116 GLN A CA 1
ATOM 914 C C . GLN A 1 116 ? 4.064 0.995 -12.381 1.00 93.12 116 GLN A C 1
ATOM 916 O O . GLN A 1 116 ? 3.906 1.021 -13.601 1.00 93.12 116 GLN A O 1
ATOM 921 N N . LYS A 1 117 ? 4.419 2.082 -11.688 1.00 92.69 117 LYS A N 1
ATOM 922 C CA . LYS A 1 117 ? 4.687 3.390 -12.293 1.00 92.69 117 LYS A CA 1
ATOM 923 C C . LYS A 1 117 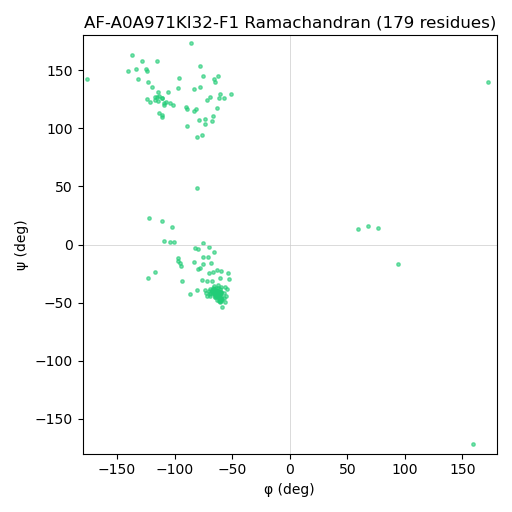? 5.835 3.311 -13.297 1.00 92.69 117 LYS A C 1
ATOM 925 O O . LYS A 1 117 ? 5.673 3.763 -14.428 1.00 92.69 117 LYS A O 1
ATOM 930 N N . ASN A 1 118 ? 6.952 2.693 -12.911 1.00 89.12 118 ASN A N 1
ATOM 931 C CA . ASN A 1 118 ? 8.115 2.535 -13.785 1.00 89.12 118 ASN A CA 1
ATOM 932 C C . ASN A 1 118 ? 7.771 1.708 -15.032 1.00 89.12 118 ASN A C 1
ATOM 934 O O . ASN A 1 118 ? 8.071 2.125 -16.147 1.00 89.12 118 ASN A O 1
ATOM 938 N N . LEU A 1 119 ? 7.068 0.582 -14.862 1.00 89.81 119 LEU A N 1
ATOM 939 C CA . LEU A 1 119 ? 6.620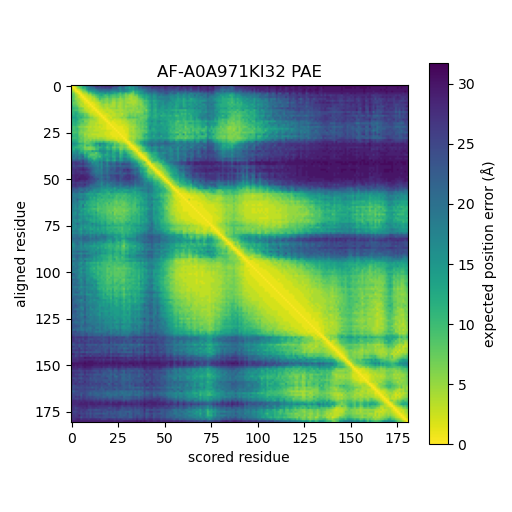 -0.247 -15.986 1.00 89.81 119 LEU A CA 1
ATOM 940 C C . LEU A 1 119 ? 5.667 0.507 -16.921 1.00 89.81 119 LEU A C 1
ATOM 942 O O . LEU A 1 119 ? 5.800 0.398 -18.137 1.00 89.81 119 LEU A O 1
ATOM 946 N N . SER A 1 120 ? 4.740 1.295 -16.373 1.00 90.00 120 SER A N 1
ATOM 947 C CA . SER A 1 120 ? 3.808 2.110 -17.159 1.00 90.00 120 SER A CA 1
ATOM 948 C C . SER A 1 120 ? 4.537 3.175 -17.990 1.00 90.00 120 SER A C 1
ATOM 950 O O . SER A 1 120 ? 4.259 3.334 -19.178 1.00 90.00 120 SER A O 1
ATOM 952 N N . GLN A 1 121 ? 5.539 3.847 -17.412 1.00 88.19 121 GLN A N 1
ATOM 953 C CA . GLN A 1 121 ? 6.377 4.814 -18.134 1.00 88.19 121 GLN A CA 1
ATOM 954 C C . GLN A 1 121 ? 7.190 4.158 -19.259 1.00 88.19 121 GLN A C 1
ATOM 956 O O . GLN A 1 121 ? 7.245 4.685 -20.374 1.00 88.19 121 GLN A O 1
ATOM 961 N N . SER A 1 122 ? 7.788 2.991 -19.001 1.00 86.06 122 SER A N 1
ATOM 962 C CA . SER A 1 122 ? 8.483 2.220 -20.038 1.00 86.06 122 SER A CA 1
ATOM 963 C C . SER A 1 122 ? 7.529 1.781 -21.149 1.00 86.06 122 SER A C 1
ATOM 965 O O . SER A 1 122 ? 7.851 1.930 -22.324 1.00 86.06 122 SER A O 1
ATOM 967 N N . MET A 1 123 ? 6.332 1.303 -20.798 1.00 89.12 123 MET A N 1
ATOM 968 C CA . MET A 1 123 ? 5.315 0.891 -21.765 1.00 89.12 123 MET A CA 1
ATOM 969 C C . MET A 1 123 ? 4.880 2.055 -22.661 1.00 89.12 123 MET A C 1
ATOM 971 O O . MET A 1 123 ? 4.788 1.880 -23.874 1.00 89.12 123 MET A O 1
ATOM 975 N N . LEU A 1 124 ? 4.666 3.244 -22.091 1.00 87.88 124 LEU A N 1
ATOM 976 C CA . LEU A 1 124 ? 4.361 4.451 -22.861 1.00 87.88 124 LEU A CA 1
ATOM 977 C C . LEU A 1 124 ? 5.486 4.772 -23.853 1.00 87.88 124 LEU A C 1
ATOM 979 O O . LEU A 1 124 ? 5.227 4.954 -25.039 1.00 87.88 124 LEU A O 1
ATOM 983 N N . SER A 1 125 ? 6.734 4.738 -23.384 1.00 85.12 125 SER A N 1
ATOM 984 C CA . SER A 1 125 ? 7.919 5.016 -24.205 1.00 85.12 125 SER A CA 1
ATOM 985 C C . SER A 1 125 ? 8.059 4.030 -25.373 1.00 85.12 125 SER A C 1
ATOM 987 O O . SER A 1 125 ? 8.359 4.420 -26.501 1.00 85.12 125 SER A O 1
ATOM 989 N N . TYR A 1 126 ? 7.810 2.741 -25.126 1.00 87.06 126 TYR A N 1
ATOM 990 C CA . TYR A 1 126 ? 7.834 1.712 -26.167 1.00 87.06 126 TYR A CA 1
ATOM 991 C C . TYR A 1 126 ? 6.674 1.843 -27.151 1.00 87.06 126 TYR A C 1
ATOM 993 O O . TYR A 1 126 ? 6.876 1.647 -28.349 1.00 87.06 126 TYR A O 1
ATOM 1001 N N . ASN A 1 127 ? 5.479 2.199 -26.676 1.00 87.62 127 ASN A N 1
ATOM 1002 C CA . ASN A 1 127 ? 4.324 2.431 -27.539 1.00 87.62 127 ASN A CA 1
ATOM 1003 C C . ASN A 1 127 ? 4.554 3.614 -28.480 1.00 87.62 127 ASN A C 1
ATOM 1005 O O . ASN A 1 127 ? 4.241 3.503 -29.664 1.00 87.62 127 ASN A O 1
ATOM 1009 N N . GLU A 1 128 ? 5.151 4.702 -27.989 1.00 85.94 128 GLU A N 1
ATOM 1010 C CA . GLU A 1 128 ? 5.546 5.831 -28.833 1.00 85.94 128 GLU A CA 1
ATOM 1011 C C . GLU A 1 128 ? 6.528 5.377 -29.919 1.00 85.94 128 GLU A C 1
ATOM 1013 O O . GLU A 1 128 ? 6.253 5.547 -31.106 1.00 85.94 128 GLU A O 1
ATOM 1018 N N . LEU A 1 129 ? 7.633 4.720 -29.546 1.00 84.69 129 LEU A N 1
ATOM 1019 C CA . LEU A 1 129 ? 8.626 4.214 -30.505 1.00 84.69 129 LEU A CA 1
ATOM 1020 C C . LEU A 1 129 ? 8.010 3.301 -31.570 1.00 84.69 129 LEU A C 1
ATOM 1022 O O . LEU A 1 129 ? 8.307 3.429 -32.760 1.00 84.69 129 LEU A O 1
ATOM 1026 N N . LEU A 1 130 ? 7.132 2.396 -31.145 1.00 85.88 130 LEU A N 1
ATOM 1027 C CA . LEU A 1 130 ? 6.429 1.477 -32.027 1.00 85.88 130 LEU A CA 1
ATOM 1028 C C . LEU A 1 130 ? 5.470 2.217 -32.968 1.00 85.88 130 LEU A C 1
ATOM 1030 O O . LEU A 1 130 ? 5.383 1.853 -34.140 1.00 85.88 130 LEU A O 1
ATOM 1034 N N . GLN A 1 131 ? 4.787 3.262 -32.498 1.00 86.94 131 GLN A N 1
ATOM 1035 C CA . GLN A 1 131 ? 3.935 4.102 -33.338 1.00 86.94 131 GLN A CA 1
ATOM 1036 C C . GLN A 1 131 ? 4.752 4.825 -34.416 1.00 86.94 131 GLN A C 1
ATOM 1038 O O . GLN A 1 131 ? 4.403 4.745 -35.591 1.00 86.94 131 GLN A O 1
ATOM 1043 N N . TYR A 1 132 ? 5.877 5.453 -34.058 1.00 83.94 132 TYR A N 1
ATOM 1044 C CA . TYR A 1 132 ? 6.761 6.103 -35.036 1.00 83.94 132 TYR A CA 1
ATOM 1045 C C . TYR A 1 132 ? 7.322 5.114 -36.068 1.00 83.94 132 TYR A C 1
ATOM 1047 O O . TYR A 1 132 ? 7.412 5.445 -37.252 1.00 83.94 132 TYR A O 1
ATOM 1055 N N . ALA A 1 133 ? 7.654 3.891 -35.644 1.00 83.38 133 ALA A N 1
ATOM 1056 C CA . ALA A 1 133 ? 8.118 2.841 -36.547 1.00 83.38 133 ALA A CA 1
ATOM 1057 C C . ALA A 1 133 ? 7.014 2.375 -37.514 1.00 83.38 133 ALA A C 1
ATOM 1059 O O . ALA A 1 133 ? 7.279 2.194 -38.702 1.00 83.38 133 ALA A O 1
ATOM 1060 N N . ARG A 1 134 ? 5.773 2.213 -37.027 1.00 87.56 134 ARG A N 1
ATOM 1061 C CA . ARG A 1 134 ? 4.614 1.821 -37.851 1.00 87.56 134 ARG A CA 1
ATOM 1062 C C . ARG A 1 134 ? 4.207 2.897 -38.852 1.00 87.56 134 ARG A C 1
ATOM 1064 O O . ARG A 1 134 ? 3.905 2.565 -39.991 1.00 87.56 134 ARG A O 1
ATOM 1071 N N . ASP A 1 135 ? 4.257 4.163 -38.452 1.00 87.88 135 ASP A N 1
ATOM 1072 C CA . ASP A 1 135 ? 3.937 5.308 -39.311 1.00 87.88 135 ASP A CA 1
ATOM 1073 C C . ASP A 1 135 ? 4.991 5.550 -40.414 1.00 87.88 135 ASP A C 1
ATOM 1075 O O . ASP A 1 135 ? 4.862 6.493 -41.194 1.00 87.88 135 ASP A O 1
ATOM 1079 N N . GLY A 1 136 ? 6.072 4.758 -40.466 1.00 80.69 136 GLY A N 1
ATOM 1080 C CA . GLY A 1 136 ? 7.161 4.938 -41.432 1.00 80.69 136 GLY A CA 1
ATOM 1081 C C . GLY A 1 136 ? 7.975 6.216 -41.202 1.00 80.69 136 GLY A C 1
ATOM 1082 O O . GLY A 1 136 ? 8.731 6.651 -42.070 1.00 80.69 136 GLY A O 1
ATOM 1083 N N . LYS A 1 137 ? 7.853 6.824 -40.018 1.00 81.56 137 LYS A N 1
ATOM 1084 C CA . LYS A 1 137 ? 8.464 8.098 -39.621 1.00 81.56 137 LYS A CA 1
ATOM 1085 C C . LYS A 1 137 ? 9.934 7.927 -39.208 1.00 81.56 137 LYS A C 1
ATOM 1087 O O . LYS A 1 137 ? 10.374 8.442 -38.182 1.00 81.56 137 LYS A O 1
ATOM 1092 N N . MET A 1 138 ? 10.714 7.234 -40.040 1.00 74.56 138 MET A N 1
ATOM 1093 C CA . MET A 1 138 ? 12.111 6.859 -39.769 1.00 74.56 138 MET A CA 1
ATOM 1094 C C . MET A 1 138 ? 13.040 8.058 -39.539 1.00 74.56 138 MET A C 1
ATOM 1096 O O . MET A 1 138 ? 14.050 7.926 -38.864 1.00 74.56 138 MET A O 1
ATOM 1100 N N . GLN A 1 139 ? 12.683 9.248 -40.029 1.00 78.56 139 GLN A N 1
ATOM 1101 C CA . GLN A 1 139 ? 13.436 10.485 -39.779 1.00 78.56 139 GLN A CA 1
ATOM 1102 C C . GLN A 1 139 ? 13.487 10.899 -38.295 1.00 78.56 139 GLN A C 1
ATOM 1104 O O . GLN A 1 139 ? 14.402 11.621 -37.894 1.00 78.56 139 GLN A O 1
ATOM 1109 N N . TYR A 1 140 ? 12.538 10.418 -37.485 1.00 78.81 140 TYR A N 1
ATOM 1110 C CA . TYR A 1 140 ? 12.457 10.672 -36.043 1.00 78.81 140 TYR A CA 1
ATOM 1111 C C . TYR A 1 140 ? 12.995 9.510 -35.196 1.00 78.81 140 TYR A C 1
ATOM 1113 O O . TYR A 1 140 ? 12.943 9.575 -33.971 1.00 78.81 140 TYR A O 1
ATOM 1121 N N . LEU A 1 141 ? 13.510 8.447 -35.820 1.00 79.50 141 LEU A N 1
ATOM 1122 C CA . LEU A 1 141 ? 14.128 7.315 -35.135 1.00 79.50 141 LEU A CA 1
ATOM 1123 C C . LEU A 1 141 ? 15.631 7.331 -35.415 1.00 79.50 141 LEU A C 1
ATOM 1125 O O . LEU A 1 141 ? 16.056 7.353 -36.566 1.00 79.50 141 LEU A O 1
ATOM 1129 N N . ASP A 1 142 ? 16.440 7.316 -34.360 1.00 80.31 142 ASP A N 1
ATOM 1130 C CA . ASP A 1 142 ? 17.889 7.149 -34.466 1.00 80.31 142 ASP A CA 1
ATOM 1131 C C . ASP A 1 142 ? 18.255 5.741 -33.978 1.00 80.31 142 ASP A C 1
ATOM 1133 O O . ASP A 1 142 ? 17.913 5.358 -32.855 1.00 80.31 142 ASP A O 1
ATOM 1137 N N . ILE A 1 143 ? 18.903 4.956 -34.842 1.00 79.94 143 ILE A N 1
ATOM 1138 C CA . ILE A 1 143 ? 19.355 3.592 -34.546 1.00 79.94 143 ILE A CA 1
ATOM 1139 C C . ILE A 1 143 ? 20.875 3.597 -34.561 1.00 79.94 143 ILE A C 1
ATOM 1141 O O . ILE A 1 143 ? 21.502 3.762 -35.606 1.00 79.94 143 ILE A O 1
ATOM 1145 N N . ARG A 1 144 ? 21.475 3.369 -33.395 1.00 79.69 144 ARG A N 1
ATOM 1146 C CA . ARG A 1 144 ? 22.925 3.323 -33.225 1.00 79.69 144 ARG A CA 1
ATOM 1147 C C . ARG A 1 144 ? 23.352 1.927 -32.816 1.00 79.69 144 ARG A C 1
ATOM 1149 O O . ARG A 1 144 ? 22.856 1.374 -31.839 1.00 79.69 144 ARG A O 1
ATOM 1156 N N . VAL A 1 145 ? 24.300 1.365 -33.557 1.00 78.00 145 VAL A N 1
ATOM 1157 C CA . VAL A 1 145 ? 24.939 0.088 -33.230 1.00 78.00 145 VAL A CA 1
ATOM 1158 C C . VAL A 1 145 ? 26.368 0.388 -32.808 1.00 78.00 145 VAL A C 1
ATOM 1160 O O . VAL A 1 145 ? 27.129 0.971 -33.576 1.00 78.00 145 VAL A O 1
ATOM 1163 N N . GLY A 1 146 ? 26.724 0.018 -31.583 1.00 75.50 146 GLY A N 1
ATOM 1164 C CA . GLY A 1 146 ? 28.042 0.291 -31.016 1.00 75.50 146 GLY A CA 1
ATOM 1165 C C . GLY A 1 146 ? 28.604 -0.906 -30.265 1.00 75.50 146 GLY A C 1
ATOM 1166 O O . GLY A 1 146 ? 27.878 -1.829 -29.902 1.00 75.50 146 GLY A O 1
ATOM 1167 N N . ARG A 1 147 ? 29.914 -0.893 -30.020 1.00 72.06 147 ARG A N 1
ATOM 1168 C CA . ARG A 1 147 ? 30.557 -1.799 -29.063 1.00 72.06 147 ARG A CA 1
ATOM 1169 C C . ARG A 1 147 ? 30.718 -1.052 -27.749 1.00 72.06 147 ARG A C 1
ATOM 1171 O O . ARG A 1 147 ? 31.111 0.109 -27.758 1.00 72.06 147 ARG A O 1
ATOM 1178 N N . THR A 1 148 ? 30.391 -1.700 -26.643 1.00 65.81 148 THR A N 1
ATOM 1179 C CA . THR A 1 148 ? 30.510 -1.117 -25.305 1.00 65.81 148 THR A CA 1
ATOM 1180 C C . THR A 1 148 ? 31.514 -1.931 -24.510 1.00 65.81 148 THR A C 1
ATOM 1182 O O . THR A 1 148 ? 31.370 -3.150 -24.419 1.00 65.81 148 THR A O 1
ATOM 1185 N N . GLU A 1 149 ? 32.513 -1.272 -23.932 1.00 63.06 149 GLU A N 1
ATOM 1186 C CA . GLU A 1 149 ? 33.427 -1.900 -22.977 1.00 63.06 149 GLU A CA 1
ATOM 1187 C C . GLU A 1 149 ? 32.751 -2.015 -21.596 1.00 63.06 149 GLU A C 1
ATOM 1189 O O . GLU A 1 149 ? 31.811 -1.274 -21.279 1.00 63.06 149 GLU A O 1
ATOM 1194 N N . GLY A 1 150 ? 33.176 -3.000 -20.795 1.00 59.69 150 GLY A N 1
ATOM 1195 C CA . GLY A 1 150 ? 32.508 -3.393 -19.548 1.00 59.69 150 GLY A CA 1
ATOM 1196 C C . GLY A 1 150 ? 32.240 -2.216 -18.599 1.00 59.69 150 GLY A C 1
ATOM 1197 O O . GLY A 1 150 ? 33.133 -1.429 -18.308 1.00 59.69 150 GLY A O 1
ATOM 1198 N N . GLY A 1 151 ? 30.993 -2.089 -18.128 1.00 64.50 151 GLY A N 1
ATOM 1199 C CA . GLY A 1 151 ? 30.543 -1.044 -17.189 1.00 64.50 151 GLY A CA 1
ATOM 1200 C C . GLY A 1 151 ? 29.933 0.214 -17.831 1.00 64.50 151 GLY A C 1
ATOM 1201 O O . GLY A 1 151 ? 29.184 0.942 -17.179 1.00 64.50 151 GLY A O 1
ATOM 1202 N N . GLN A 1 152 ? 30.148 0.457 -19.128 1.00 72.19 152 GLN A N 1
ATOM 1203 C CA . GLN A 1 152 ? 29.588 1.641 -19.803 1.00 72.19 152 GLN A CA 1
ATOM 1204 C C . GLN A 1 152 ? 28.098 1.500 -20.148 1.00 72.19 152 GLN A C 1
ATOM 1206 O O . GLN A 1 152 ? 27.410 2.505 -20.318 1.00 72.19 152 GLN A O 1
ATOM 1211 N N . ILE A 1 153 ? 27.577 0.271 -20.207 1.00 72.38 153 ILE A N 1
ATOM 1212 C CA . ILE A 1 153 ? 26.171 0.002 -20.540 1.00 72.38 153 ILE A CA 1
ATOM 1213 C C . ILE A 1 153 ? 25.221 0.555 -19.469 1.00 72.38 153 ILE A C 1
ATOM 1215 O O . ILE A 1 153 ? 24.209 1.165 -19.808 1.00 72.38 153 ILE A O 1
ATOM 1219 N N . GLU A 1 154 ? 25.541 0.399 -18.183 1.00 74.38 154 GLU A N 1
ATOM 1220 C CA . GLU A 1 154 ? 24.698 0.923 -17.098 1.00 74.38 154 GLU A CA 1
ATOM 1221 C C . GLU A 1 154 ? 24.686 2.453 -17.078 1.00 74.38 154 GLU A C 1
ATOM 1223 O O . GLU A 1 154 ? 23.634 3.077 -16.934 1.00 74.38 154 GLU A O 1
ATOM 1228 N N . THR A 1 155 ? 25.847 3.062 -17.329 1.00 79.69 155 THR A N 1
ATOM 1229 C CA . THR A 1 155 ? 25.977 4.517 -17.497 1.00 79.69 155 THR A CA 1
ATOM 1230 C C . THR A 1 155 ? 25.179 5.019 -18.705 1.00 79.69 155 THR A C 1
ATOM 1232 O O . THR A 1 155 ? 24.614 6.111 -18.691 1.00 79.69 155 THR A O 1
ATOM 1235 N N . LEU A 1 156 ? 25.114 4.222 -19.771 1.00 77.56 156 LEU A N 1
ATOM 1236 C CA . LEU A 1 156 ? 24.345 4.545 -20.965 1.00 77.56 156 LEU A CA 1
ATOM 1237 C C . LEU A 1 156 ? 22.835 4.415 -20.704 1.00 77.56 156 LEU A C 1
ATOM 1239 O O . LEU A 1 156 ? 22.088 5.317 -21.074 1.00 77.56 156 LEU A O 1
ATOM 1243 N N . LYS A 1 157 ? 22.390 3.377 -19.981 1.00 77.44 157 LYS A N 1
ATOM 1244 C CA . LYS A 1 157 ? 20.994 3.236 -19.524 1.00 77.44 157 LYS A CA 1
ATOM 1245 C C . LYS A 1 157 ? 20.548 4.432 -18.679 1.00 77.44 157 LYS A C 1
ATOM 1247 O O . LYS A 1 157 ? 19.487 4.988 -18.945 1.00 77.44 157 LYS A O 1
ATOM 1252 N N . SER A 1 158 ? 21.364 4.875 -17.718 1.00 80.31 158 SER A N 1
ATOM 1253 C CA . SER A 1 158 ? 21.010 5.999 -16.834 1.00 80.31 158 SER A CA 1
ATOM 1254 C C . SER A 1 158 ? 20.937 7.349 -17.557 1.00 80.31 158 SER A C 1
ATOM 1256 O O . SER A 1 158 ? 20.116 8.203 -17.218 1.00 80.31 158 SER A O 1
ATOM 1258 N N . ARG A 1 159 ? 21.746 7.555 -18.601 1.00 80.88 159 ARG A N 1
ATOM 1259 C CA . ARG A 1 159 ? 21.651 8.755 -19.450 1.00 80.88 159 ARG A CA 1
ATOM 1260 C C . ARG A 1 159 ? 20.471 8.709 -20.414 1.00 80.88 159 ARG A C 1
ATOM 1262 O O . ARG A 1 159 ? 19.925 9.755 -20.758 1.00 80.88 159 ARG A O 1
ATOM 1269 N N . LEU A 1 160 ? 20.078 7.517 -20.851 1.00 78.12 160 LEU A N 1
ATOM 1270 C CA . LEU A 1 160 ? 18.969 7.340 -21.781 1.00 78.12 160 LEU A CA 1
ATOM 1271 C C . LEU A 1 160 ? 17.598 7.335 -21.104 1.00 78.12 160 LEU A C 1
ATOM 1273 O O . LEU A 1 160 ? 16.611 7.546 -21.797 1.00 78.12 160 LEU A O 1
ATOM 1277 N N . THR A 1 161 ? 17.504 7.182 -19.779 1.00 75.00 161 THR A N 1
ATOM 1278 C CA . THR A 1 161 ? 16.225 7.220 -19.040 1.00 75.00 161 THR A CA 1
ATOM 1279 C C . THR A 1 161 ? 15.379 8.473 -19.288 1.00 75.00 161 THR A C 1
ATOM 1281 O O . THR A 1 161 ? 14.163 8.416 -19.146 1.00 75.00 161 THR A O 1
ATOM 1284 N N . SER A 1 162 ? 15.989 9.595 -19.683 1.00 76.94 162 SER A N 1
ATOM 1285 C CA . SER A 1 162 ? 15.273 10.829 -20.041 1.00 76.94 162 SER A CA 1
ATOM 1286 C C . SER A 1 162 ? 14.588 10.783 -21.415 1.00 76.94 162 SER A C 1
ATOM 1288 O O . SER A 1 162 ? 13.809 11.680 -21.734 1.00 76.94 162 SER A O 1
ATOM 1290 N N . TYR A 1 163 ? 14.875 9.767 -22.230 1.00 77.25 163 TYR A N 1
ATOM 1291 C CA . TYR A 1 163 ? 14.390 9.615 -23.598 1.00 77.25 163 TYR A CA 1
ATOM 1292 C C . TYR A 1 163 ? 13.674 8.273 -23.780 1.00 77.25 163 TYR A C 1
ATOM 1294 O O . TYR A 1 163 ? 14.023 7.271 -23.151 1.00 77.25 163 TYR A O 1
ATOM 1302 N N . ALA A 1 164 ? 12.713 8.225 -24.705 1.00 78.31 164 ALA A N 1
ATOM 1303 C CA . ALA A 1 164 ? 12.161 6.957 -25.160 1.00 78.31 164 ALA A CA 1
ATOM 1304 C C . ALA A 1 164 ? 13.256 6.187 -25.909 1.00 78.31 164 ALA A C 1
ATOM 1306 O O . ALA A 1 164 ? 13.695 6.602 -26.988 1.00 78.31 164 ALA A O 1
ATOM 1307 N N . HIS A 1 165 ? 13.724 5.093 -25.308 1.00 81.44 165 HIS A N 1
ATOM 1308 C CA . HIS A 1 165 ? 14.826 4.306 -25.837 1.00 81.44 165 HIS A CA 1
ATOM 1309 C C . HIS A 1 165 ? 14.597 2.805 -25.669 1.00 81.44 165 HIS A C 1
ATOM 1311 O O . HIS A 1 165 ? 13.985 2.351 -24.704 1.00 81.44 165 HIS A O 1
ATOM 1317 N N . VAL A 1 166 ? 15.147 2.028 -26.595 1.00 82.56 166 VAL A N 1
ATOM 1318 C CA . VAL A 1 166 ? 15.275 0.573 -26.506 1.00 82.56 166 VAL A CA 1
ATOM 1319 C C . VAL A 1 166 ? 16.754 0.242 -26.618 1.00 82.56 166 VAL A C 1
ATOM 1321 O O . VAL A 1 166 ? 17.402 0.603 -27.599 1.00 82.56 166 VAL A O 1
ATOM 1324 N N . LEU A 1 167 ? 17.286 -0.445 -25.610 1.00 82.12 167 LEU A N 1
ATOM 1325 C CA . LEU A 1 167 ? 18.645 -0.969 -25.615 1.00 82.12 167 LEU A CA 1
ATOM 1326 C C . LEU A 1 167 ? 18.587 -2.493 -25.734 1.00 82.12 167 LEU A C 1
ATOM 1328 O O . LEU A 1 167 ? 18.009 -3.158 -24.878 1.00 82.12 167 LEU A O 1
ATOM 1332 N N . ILE A 1 168 ? 19.217 -3.038 -26.770 1.00 81.62 168 ILE A N 1
ATOM 1333 C CA . ILE A 1 168 ? 19.386 -4.479 -26.957 1.00 81.62 168 ILE A CA 1
ATOM 1334 C C . ILE A 1 168 ? 20.864 -4.802 -26.780 1.00 81.62 168 ILE A C 1
ATOM 1336 O O . ILE A 1 168 ? 21.698 -4.430 -27.609 1.00 81.62 168 ILE A O 1
ATOM 1340 N N . GLU A 1 169 ? 21.181 -5.502 -25.697 1.00 79.62 169 GLU A N 1
ATOM 1341 C CA . GLU A 1 169 ? 22.525 -6.004 -25.424 1.00 79.62 169 GLU A CA 1
ATOM 1342 C C . GLU A 1 169 ? 22.802 -7.261 -26.263 1.00 79.62 169 GLU A C 1
ATOM 1344 O O . GLU A 1 169 ? 21.960 -8.152 -26.392 1.00 79.62 169 GLU A O 1
ATOM 1349 N N . ARG A 1 170 ? 23.990 -7.329 -26.864 1.00 73.56 170 ARG A N 1
ATOM 1350 C CA . ARG A 1 170 ? 24.514 -8.485 -27.597 1.00 73.56 170 ARG A CA 1
ATOM 1351 C C . ARG A 1 170 ? 25.906 -8.827 -27.070 1.00 73.56 170 ARG A C 1
ATOM 1353 O O . ARG A 1 170 ? 26.615 -7.969 -26.557 1.00 73.56 170 ARG A O 1
ATOM 1360 N N . SER A 1 171 ? 26.334 -10.069 -27.282 1.00 67.44 171 SER A N 1
ATOM 1361 C CA . SER A 1 171 ? 27.645 -10.577 -26.844 1.00 67.44 171 SER A CA 1
ATOM 1362 C C . SER A 1 171 ? 28.843 -9.723 -27.289 1.00 67.44 171 SER A C 1
ATOM 1364 O O . SER A 1 171 ? 29.822 -9.649 -26.559 1.00 67.44 171 SER A O 1
ATOM 1366 N N . ASN A 1 172 ? 28.753 -9.035 -28.436 1.00 65.75 172 ASN A N 1
ATOM 1367 C CA . ASN A 1 172 ? 29.818 -8.184 -28.991 1.00 65.75 172 ASN A CA 1
ATOM 1368 C C . ASN A 1 172 ? 29.391 -6.716 -29.221 1.00 65.75 172 ASN A C 1
ATOM 1370 O O . ASN A 1 172 ? 29.975 -6.039 -30.070 1.00 65.75 172 ASN A O 1
ATOM 1374 N N . GLY A 1 173 ? 28.363 -6.211 -28.525 1.00 71.94 173 GLY A N 1
ATOM 1375 C CA . GLY A 1 173 ? 27.947 -4.805 -28.634 1.00 71.94 173 GLY A CA 1
ATOM 1376 C C . GLY A 1 173 ? 26.516 -4.526 -28.179 1.00 71.94 173 GLY A C 1
ATOM 1377 O O . GLY A 1 173 ? 25.839 -5.396 -27.649 1.00 71.94 173 GLY A O 1
ATOM 1378 N N . ALA A 1 174 ? 26.035 -3.310 -28.416 1.00 77.19 174 ALA A N 1
ATOM 1379 C CA . ALA A 1 174 ? 24.683 -2.886 -28.084 1.00 77.19 174 ALA A CA 1
ATOM 1380 C C . ALA A 1 174 ? 24.020 -2.178 -29.271 1.00 77.19 174 ALA A C 1
ATOM 1382 O O . ALA A 1 174 ? 24.660 -1.427 -30.012 1.00 77.19 174 ALA A O 1
ATOM 1383 N N . ILE A 1 175 ? 22.724 -2.424 -29.440 1.00 79.12 175 ILE A N 1
ATOM 1384 C CA . ILE A 1 175 ? 21.866 -1.680 -30.362 1.00 79.12 175 ILE A CA 1
ATOM 1385 C C . ILE A 1 175 ? 21.019 -0.743 -29.513 1.00 79.12 175 ILE A C 1
ATOM 1387 O O . ILE A 1 175 ? 20.291 -1.192 -28.630 1.00 79.12 175 ILE A O 1
ATOM 1391 N N . VAL A 1 176 ? 21.126 0.550 -29.782 1.00 81.75 176 VAL A N 1
ATOM 1392 C CA . VAL A 1 176 ? 20.344 1.599 -29.140 1.00 81.75 176 VAL A CA 1
ATOM 1393 C C . VAL A 1 176 ? 19.390 2.165 -30.181 1.00 81.75 176 VAL A C 1
ATOM 1395 O O . VAL A 1 176 ? 19.823 2.602 -31.244 1.00 81.75 176 VAL A O 1
ATOM 1398 N N . LEU A 1 177 ? 18.102 2.180 -29.870 1.00 80.12 177 LEU A N 1
ATOM 1399 C CA . LEU A 1 177 ? 17.078 2.841 -30.667 1.00 80.12 177 LEU A CA 1
ATOM 1400 C C . LEU A 1 177 ? 16.457 3.953 -29.823 1.00 80.12 177 LEU A C 1
ATOM 1402 O O . LEU A 1 177 ? 16.001 3.685 -28.716 1.00 80.12 177 LEU A O 1
ATOM 1406 N N . THR A 1 178 ? 16.465 5.187 -30.321 1.00 81.44 178 THR A N 1
ATOM 1407 C CA . THR A 1 178 ? 15.963 6.375 -29.608 1.00 81.44 178 THR A CA 1
ATOM 1408 C C . THR A 1 178 ? 15.080 7.233 -30.499 1.00 81.44 178 THR A C 1
ATOM 1410 O O . THR A 1 178 ? 15.324 7.317 -31.703 1.00 81.44 178 THR A O 1
ATOM 1413 N N . LEU A 1 179 ? 14.116 7.946 -29.907 1.00 76.31 179 LEU A N 1
ATOM 1414 C CA . LEU A 1 179 ? 13.471 9.061 -30.605 1.00 76.31 179 LEU A CA 1
ATOM 1415 C C . LEU A 1 179 ? 14.454 10.219 -30.765 1.00 76.31 179 LEU A C 1
ATOM 1417 O O . LEU A 1 179 ? 15.037 10.705 -29.795 1.00 76.31 179 LEU A O 1
ATOM 1421 N N . ARG A 1 180 ? 14.599 10.679 -32.003 1.00 68.94 180 ARG A N 1
ATOM 1422 C CA . ARG A 1 180 ? 15.306 11.901 -32.360 1.00 68.94 180 ARG A CA 1
ATOM 1423 C C . ARG A 1 180 ? 14.368 13.073 -32.062 1.00 68.94 180 ARG A C 1
ATOM 1425 O O . ARG A 1 180 ? 13.357 13.231 -32.746 1.00 68.94 180 ARG A O 1
ATOM 1432 N N . ARG A 1 181 ? 14.662 13.833 -31.006 1.00 58.53 181 ARG A N 1
ATOM 1433 C CA . ARG A 1 181 ? 14.045 15.146 -30.771 1.00 58.53 181 ARG A CA 1
ATOM 1434 C C . ARG A 1 181 ? 14.841 16.226 -31.484 1.00 58.53 181 ARG A C 1
ATOM 1436 O O . ARG A 1 181 ? 16.088 16.134 -31.446 1.00 58.53 181 ARG A O 1
#

Radius of gyration: 31.81 Å; Cα contacts (8 Å, |Δi|>4): 95; chains: 1; bounding box: 78×31×86 Å

Nearest PDB structures (foldseek):
  3fj2-assembly1_A  TM=5.854E-01  e=2.173E+00  Listeria innocua
  2pc6-assembly1_A  TM=6.303E-01  e=5.685E+00  Nitrosomonas europaea ATCC 19718
  9bru-assembly1_a  TM=3.493E-01  e=1.007E+00  Mus musculus
  3v8h-assembly2_C  TM=3.741E-01  e=2.038E+00  Burkholderia thailandensis E264
  1dtj-assembly2_B  TM=4.543E-01  e=5.332E+00  Homo sapiens

Mean predicted aligned error: 14.88 Å

pLDDT: mean 75.64, std 12.93, range [42.94, 94.5]

Solvent-accessible surface area (backbone atoms only — not comparable to full-atom values): 11424 Å² total; per-residue (Å²): 136,75,99,59,89,75,88,84,77,93,83,88,84,91,73,60,76,92,49,42,66,60,52,51,51,56,50,58,71,65,69,80,70,84,85,86,78,89,82,82,94,64,79,78,77,48,68,85,70,57,82,66,58,62,62,56,53,52,51,50,52,51,50,53,49,52,53,53,42,48,53,28,54,74,72,72,42,82,61,89,63,82,89,72,74,61,77,90,71,73,65,89,77,61,65,66,64,52,49,54,55,50,52,54,51,51,52,53,51,48,55,51,50,52,51,50,51,53,51,50,54,51,50,51,33,50,50,51,54,51,48,40,61,72,72,66,44,56,90,39,52,42,78,48,78,48,72,67,64,94,73,50,60,63,60,48,51,67,66,40,69,86,48,46,65,47,78,46,84,50,100,83,24,36,39,39,39,32,65,56,128

Foldseek 3Di:
DDPDDDDDDDDDDDDDPVCPLVVVLVVVVVVPDDCPDDDDPDDDVCVPPPPPPPVVVVVLVVVLQVLQCVVCVVVVHHPDDPPPDPSVPDDDDPSPVSVVVSVVVVVVVVVVVVVVVVVVVLVVLVVVLVVCVVVVVCVQKDKDKAFDDPPVVVVVVVVCPVFSWDWDDDPGTIIIITGRD